Protein AF-M4RLM1-F1 (afdb_monomer_lite)

Sequence (218 aa):
MKTVELLHTIDYYIIGIYVFLLMAIGLIVSMRQDKNASLFVGDKSIGYKSIGMSIWGTNIGPSFLIASFGAAYSSGMIIANFEWFACIFLLLLAMVFTPYYLSLNITTIPQFIQRRFGDTMYRLLTAYSLLTIVIIWLGGGLYVGGLLFSQFTGWDLWVSVLLLLFVATSFTIVGGIAAVIVTDAFQTVLMIVGMSALTLIGLYEIGGIDGLMAKNTP

Organism: NCBI:txid1129794

Secondary structure (DSSP, 8-state):
---PPP--HHHHHHHHHHHHHHHHHHHHHHHT--TTS-TTS--TT--HHHHHHHHHHHH--HHHHHHHHHHHHHHGGGGHHHHHHHHHHHHHIIIIIHHHHHHTT--SHHHHHHHHH-HHHHHHHHHHHHHIIIIIIIHHHHHHHHHHHHHHH---HHHHHHHHHHHHHHHHHHHHHHHHHHHHHHHHHHHHHHHHHHHHHHHHHTTSHHHHHHHH--

pLDDT: mean 77.88, std 12.7, range [32.12, 93.69]

Radius of gyration: 20.86 Å; chains: 1; bounding box: 58×34×57 Å

InterPro domains:
  IPR001734 Sodium/solute symporter [PF00474] (40-215)
  IPR001734 Sodium/solute symporter [PS50283] (8-218)
  IPR038377 Sodium/glucose symporter superfamily [G3DSA:1.20.1730.10] (28-217)

Structure (mmCIF, N/CA/C/O backbone):
data_AF-M4RLM1-F1
#
_entry.id   AF-M4RLM1-F1
#
loop_
_atom_site.group_PDB
_atom_site.id
_atom_site.type_symbol
_atom_site.label_atom_id
_atom_site.label_alt_id
_atom_site.label_comp_id
_atom_site.label_asym_id
_atom_site.label_entity_id
_atom_site.label_seq_id
_atom_site.pdbx_PDB_ins_code
_atom_site.Cartn_x
_atom_site.Cartn_y
_atom_site.Cartn_z
_atom_site.occupancy
_atom_site.B_iso_or_equiv
_atom_site.auth_seq_id
_atom_site.auth_comp_id
_atom_site.auth_asym_id
_atom_site.auth_atom_id
_atom_site.pdbx_PDB_model_num
ATOM 1 N N . MET A 1 1 ? 12.931 15.614 -22.034 1.00 37.09 1 MET A N 1
ATOM 2 C CA . MET A 1 1 ? 11.568 15.049 -22.028 1.00 37.09 1 MET A CA 1
ATOM 3 C C . MET A 1 1 ? 11.568 13.914 -23.046 1.00 37.09 1 MET A C 1
ATOM 5 O O . MET A 1 1 ? 11.345 14.162 -24.221 1.00 37.09 1 MET A O 1
ATOM 9 N N . LYS A 1 2 ? 12.035 12.720 -22.648 1.00 32.12 2 LYS A N 1
ATOM 10 C CA . LYS A 1 2 ? 12.079 11.563 -23.556 1.00 32.12 2 LYS A CA 1
ATOM 11 C C . LYS A 1 2 ? 10.639 11.119 -23.796 1.00 32.12 2 LYS A C 1
ATOM 13 O O . LYS A 1 2 ? 9.887 10.978 -22.838 1.00 32.12 2 LYS A O 1
ATOM 18 N N . THR A 1 3 ? 10.284 10.975 -25.064 1.00 36.09 3 THR A N 1
ATOM 19 C CA . THR A 1 3 ? 9.050 10.356 -25.543 1.00 36.09 3 THR A CA 1
ATOM 20 C C . THR A 1 3 ? 8.876 9.012 -24.848 1.00 36.09 3 THR A C 1
ATOM 22 O O . THR A 1 3 ? 9.668 8.100 -25.072 1.00 36.09 3 THR A O 1
ATOM 25 N N . VAL A 1 4 ? 7.887 8.923 -23.960 1.00 51.62 4 VAL A N 1
ATOM 26 C CA . VAL A 1 4 ? 7.364 7.642 -23.485 1.00 51.62 4 VAL A CA 1
ATOM 27 C C . VAL A 1 4 ? 6.852 6.946 -24.743 1.00 51.62 4 VAL A C 1
ATOM 29 O O . VAL A 1 4 ? 6.016 7.519 -25.443 1.00 51.62 4 VAL A O 1
ATOM 32 N N . GLU A 1 5 ? 7.423 5.799 -25.114 1.00 55.53 5 GLU A N 1
ATOM 33 C CA . GLU A 1 5 ? 6.836 4.987 -26.180 1.00 55.53 5 GLU A CA 1
ATOM 34 C C . GLU A 1 5 ? 5.394 4.686 -25.772 1.00 55.53 5 GLU A C 1
ATOM 36 O O . GLU A 1 5 ? 5.139 4.159 -24.690 1.00 55.53 5 GLU A O 1
ATOM 41 N N . LEU A 1 6 ? 4.451 5.137 -26.600 1.00 58.81 6 LEU A N 1
ATOM 42 C CA . LEU A 1 6 ? 3.030 4.908 -26.385 1.00 58.81 6 LEU A CA 1
ATOM 43 C C . LEU A 1 6 ? 2.802 3.399 -26.295 1.00 58.81 6 LEU A C 1
ATOM 45 O O . LEU A 1 6 ? 3.349 2.651 -27.105 1.00 58.81 6 LEU A O 1
ATOM 49 N N . LEU A 1 7 ? 1.999 2.984 -25.312 1.00 62.47 7 LEU A N 1
ATOM 50 C CA . LEU A 1 7 ? 1.614 1.590 -25.081 1.00 62.47 7 LEU A CA 1
ATOM 51 C C . LEU A 1 7 ? 1.323 0.883 -26.412 1.00 62.47 7 LEU A C 1
ATOM 53 O O . LEU A 1 7 ? 0.511 1.358 -27.218 1.00 62.47 7 LEU A O 1
ATOM 57 N N . HIS A 1 8 ? 1.962 -0.263 -26.644 1.00 70.56 8 HIS A N 1
ATOM 58 C CA . HIS A 1 8 ? 1.628 -1.083 -27.798 1.00 70.56 8 HIS A CA 1
ATOM 59 C C . HIS A 1 8 ? 0.183 -1.574 -27.656 1.00 70.56 8 HIS A C 1
ATOM 61 O O . HIS A 1 8 ? -0.358 -1.701 -26.558 1.00 70.56 8 HIS A O 1
ATOM 67 N N . THR A 1 9 ? -0.468 -1.902 -28.774 1.00 72.75 9 THR A N 1
ATOM 68 C CA . THR A 1 9 ? -1.856 -2.395 -28.766 1.00 72.75 9 THR A CA 1
ATOM 69 C C . THR A 1 9 ? -2.046 -3.580 -27.809 1.00 72.75 9 THR A C 1
ATOM 71 O O . THR A 1 9 ? -3.095 -3.706 -27.187 1.00 72.75 9 THR A O 1
ATOM 74 N N . ILE A 1 10 ? -1.011 -4.409 -27.639 1.00 76.69 10 ILE A N 1
ATOM 75 C CA . ILE A 1 10 ? -0.984 -5.547 -26.711 1.00 76.69 10 ILE A CA 1
ATOM 76 C C . ILE A 1 10 ? -1.083 -5.096 -25.244 1.00 76.69 10 ILE A C 1
ATOM 78 O O . ILE A 1 10 ? -1.803 -5.727 -24.471 1.00 76.69 10 ILE A O 1
ATOM 82 N N . ASP A 1 11 ? -0.451 -3.987 -24.861 1.00 76.81 11 ASP A N 1
ATOM 83 C CA . ASP A 1 11 ? -0.463 -3.505 -23.477 1.00 76.81 11 ASP A CA 1
ATOM 84 C C . ASP A 1 11 ? -1.859 -3.015 -23.071 1.00 76.81 11 ASP A C 1
ATOM 86 O O . ASP A 1 11 ? -2.326 -3.291 -21.965 1.00 76.81 11 ASP A O 1
ATOM 90 N N . TYR A 1 12 ? -2.586 -2.381 -23.998 1.00 75.56 12 TYR A N 1
ATOM 91 C CA . TYR A 1 12 ? -3.991 -2.021 -23.786 1.00 75.56 12 TYR A CA 1
ATOM 92 C C . TYR A 1 12 ? -4.878 -3.251 -23.563 1.00 75.56 12 TYR A C 1
ATOM 94 O O . TYR A 1 12 ? -5.750 -3.224 -22.691 1.00 75.56 12 TYR A O 1
ATOM 102 N N . TYR A 1 13 ? -4.645 -4.342 -24.302 1.00 79.94 13 TYR A N 1
ATOM 103 C CA . TYR A 1 13 ? -5.360 -5.601 -24.079 1.00 79.94 13 TYR A CA 1
ATOM 104 C C . TYR A 1 13 ? -5.043 -6.201 -22.706 1.00 79.94 13 TYR A C 1
ATOM 106 O O . TYR A 1 13 ? -5.962 -6.641 -22.016 1.00 79.94 13 TYR A O 1
ATOM 114 N N . ILE A 1 14 ? -3.779 -6.175 -22.273 1.00 81.62 14 ILE A N 1
ATOM 115 C CA . ILE A 1 14 ? -3.370 -6.674 -20.951 1.00 81.62 14 ILE A CA 1
ATOM 116 C C . ILE A 1 14 ? -4.031 -5.856 -19.832 1.00 81.62 14 ILE A C 1
ATOM 118 O O . ILE A 1 14 ? -4.593 -6.438 -18.902 1.00 81.62 14 ILE A O 1
ATOM 122 N N . ILE A 1 15 ? -4.039 -4.523 -19.942 1.00 78.31 15 ILE A N 1
ATOM 123 C CA . ILE A 1 15 ? -4.711 -3.635 -18.979 1.00 78.31 15 ILE A CA 1
ATOM 124 C C . ILE A 1 15 ? -6.221 -3.906 -18.959 1.00 78.31 15 ILE A C 1
ATOM 126 O O . ILE A 1 15 ? -6.814 -4.017 -17.885 1.00 78.31 15 ILE A O 1
ATOM 130 N N . GLY A 1 16 ? -6.848 -4.061 -20.129 1.00 80.12 16 GLY A N 1
ATOM 131 C CA . GLY A 1 16 ? -8.270 -4.386 -20.240 1.00 80.12 16 GLY A CA 1
ATOM 132 C C . GLY A 1 16 ? -8.624 -5.719 -19.577 1.00 80.12 16 GLY A C 1
ATOM 133 O O . GLY A 1 16 ? -9.578 -5.787 -18.800 1.00 80.12 16 GLY A O 1
ATOM 134 N N . ILE A 1 17 ? -7.823 -6.762 -19.816 1.00 84.00 17 ILE A N 1
ATOM 135 C CA . ILE A 1 17 ? -7.979 -8.077 -19.179 1.00 84.00 17 ILE A CA 1
ATOM 136 C C . ILE A 1 17 ? -7.792 -7.971 -17.664 1.00 84.00 17 ILE A C 1
ATOM 138 O O . ILE A 1 17 ? -8.573 -8.556 -16.917 1.00 84.00 17 ILE A O 1
ATOM 142 N N . TYR A 1 18 ? -6.804 -7.208 -17.196 1.00 82.56 18 TYR A N 1
ATOM 143 C CA . TYR A 1 18 ? -6.565 -6.990 -15.769 1.00 82.56 18 TYR A CA 1
ATOM 144 C C . TYR A 1 18 ? -7.756 -6.312 -15.080 1.00 82.56 18 TYR A C 1
ATOM 146 O O . TYR A 1 18 ? -8.245 -6.802 -14.061 1.00 82.56 18 TYR A O 1
ATOM 154 N N . VAL A 1 19 ? -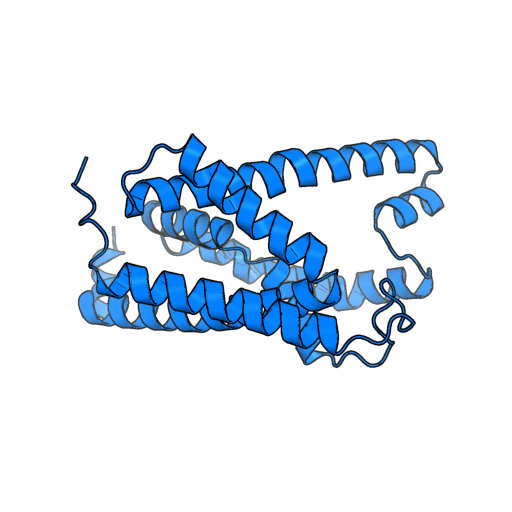8.269 -5.227 -15.663 1.00 76.56 19 VAL A N 1
ATOM 155 C CA . VAL A 1 19 ? -9.441 -4.506 -15.145 1.00 76.56 19 VAL A CA 1
ATOM 156 C C . VAL A 1 19 ? -10.683 -5.403 -15.155 1.00 76.56 19 VAL A C 1
ATOM 158 O O . VAL A 1 19 ? -11.448 -5.412 -14.188 1.00 76.56 19 VAL A O 1
ATOM 161 N N . PHE A 1 20 ? -10.864 -6.202 -16.207 1.00 81.56 20 PHE A N 1
ATOM 162 C CA . PHE A 1 20 ? -11.962 -7.161 -16.293 1.00 81.56 20 PHE A CA 1
ATOM 163 C C . PHE A 1 20 ? -11.850 -8.273 -15.242 1.00 81.56 20 PHE A C 1
ATOM 165 O O . PHE A 1 20 ? -12.833 -8.569 -14.568 1.00 81.56 20 PHE A O 1
ATOM 172 N N . LEU A 1 21 ? -10.663 -8.858 -15.053 1.00 81.81 21 LEU A N 1
ATOM 173 C CA . LEU A 1 21 ? -10.410 -9.873 -14.027 1.00 81.81 21 LEU A CA 1
ATOM 174 C C . LEU A 1 21 ? -10.657 -9.325 -12.622 1.00 81.81 21 LEU A C 1
ATOM 176 O O . LEU A 1 21 ? -11.312 -9.991 -11.825 1.00 81.81 21 LEU A O 1
ATOM 180 N N . LEU A 1 22 ? -10.197 -8.107 -12.330 1.00 75.94 22 LEU A N 1
ATOM 181 C CA . LEU A 1 22 ? -10.468 -7.445 -11.053 1.00 75.94 22 LEU A CA 1
ATOM 182 C C . LEU A 1 22 ? -11.967 -7.267 -10.809 1.00 75.94 22 LEU A C 1
ATOM 184 O O . LEU A 1 22 ? -12.457 -7.620 -9.735 1.00 75.94 22 LEU A O 1
ATOM 188 N N . MET A 1 23 ? -12.703 -6.765 -11.805 1.00 73.94 23 MET A N 1
ATOM 189 C CA . MET A 1 23 ? -14.157 -6.630 -11.702 1.00 73.94 23 MET A CA 1
ATOM 190 C C . MET A 1 23 ? -14.840 -7.990 -11.533 1.00 73.94 23 MET A C 1
ATOM 192 O O . MET A 1 23 ? -15.719 -8.125 -10.686 1.00 73.94 23 MET A O 1
ATOM 196 N N . ALA A 1 24 ? -14.422 -9.013 -12.281 1.00 78.19 24 ALA A N 1
ATOM 197 C CA . ALA A 1 24 ? -14.981 -10.356 -12.188 1.00 78.19 24 ALA A CA 1
ATOM 198 C C . ALA A 1 24 ? -14.742 -10.981 -10.805 1.00 78.19 24 ALA A C 1
ATOM 200 O O . ALA A 1 24 ? -15.677 -11.516 -10.212 1.00 78.19 24 ALA A O 1
ATOM 201 N N . ILE A 1 25 ? -13.528 -10.872 -10.256 1.00 74.69 25 ILE A N 1
ATOM 202 C CA . ILE A 1 25 ? -13.201 -11.354 -8.906 1.00 74.69 25 ILE A CA 1
ATOM 203 C C . ILE A 1 25 ? -14.046 -10.612 -7.865 1.00 74.69 25 ILE A C 1
ATOM 205 O O . ILE A 1 25 ? -14.671 -11.256 -7.021 1.00 74.69 25 ILE A O 1
ATOM 209 N N . GLY A 1 26 ? -14.127 -9.281 -7.959 1.00 68.12 26 GLY A N 1
ATOM 210 C CA . GLY A 1 26 ? -14.938 -8.467 -7.053 1.00 68.12 26 GLY A CA 1
ATOM 211 C C . GLY A 1 26 ? -16.422 -8.849 -7.082 1.00 68.12 26 GLY A C 1
ATOM 212 O O . GLY A 1 26 ? -17.040 -9.006 -6.029 1.00 68.12 26 GLY A O 1
ATOM 213 N N . LEU A 1 27 ? -16.979 -9.082 -8.275 1.00 71.06 27 LEU A N 1
ATOM 214 C CA . LEU A 1 27 ? -18.370 -9.504 -8.461 1.00 71.06 27 LEU A CA 1
ATOM 215 C C . LEU A 1 27 ? -18.627 -10.925 -7.945 1.00 71.06 27 LEU A C 1
ATOM 217 O O . LEU A 1 27 ? -19.596 -11.137 -7.221 1.00 71.06 27 LEU A O 1
ATOM 221 N N . ILE A 1 28 ? -17.762 -11.893 -8.263 1.00 71.69 28 ILE A N 1
ATOM 222 C CA . ILE A 1 28 ? -17.915 -13.289 -7.815 1.00 71.69 28 ILE A CA 1
ATOM 223 C C . ILE A 1 28 ? -17.873 -13.374 -6.286 1.00 71.69 28 ILE A C 1
ATOM 225 O O . ILE A 1 28 ? -18.651 -14.119 -5.688 1.00 71.69 28 ILE A O 1
ATOM 229 N N . VAL A 1 29 ? -16.980 -12.615 -5.648 1.00 67.06 29 VAL A N 1
ATOM 230 C CA . VAL A 1 29 ? -16.864 -12.574 -4.185 1.00 67.06 29 VAL A CA 1
ATOM 231 C C . VAL A 1 29 ? -18.073 -11.875 -3.565 1.00 67.06 29 VAL A C 1
ATOM 233 O O . VAL A 1 29 ? -18.639 -12.408 -2.614 1.00 67.06 29 VAL A O 1
ATOM 236 N N . SER A 1 30 ? -18.520 -10.753 -4.139 1.00 61.72 30 SER A N 1
ATOM 237 C CA . SER A 1 30 ? -19.727 -10.037 -3.697 1.00 61.72 30 SER A CA 1
ATOM 238 C C . SER A 1 30 ? -20.980 -10.921 -3.775 1.00 61.72 30 SER A C 1
ATOM 240 O O . SER A 1 30 ? -21.755 -10.999 -2.825 1.00 61.72 30 SER A O 1
ATOM 242 N N . MET A 1 31 ? -21.136 -11.697 -4.854 1.00 63.19 31 MET A N 1
ATOM 243 C CA . MET A 1 31 ? -22.261 -12.629 -5.026 1.00 63.19 31 MET A CA 1
ATOM 244 C C . MET A 1 31 ? -22.212 -13.843 -4.088 1.00 63.19 31 MET A C 1
ATOM 246 O O . MET A 1 31 ? -23.244 -14.468 -3.852 1.00 63.19 31 MET A O 1
ATOM 250 N N . ARG A 1 32 ? -21.033 -14.200 -3.567 1.00 62.41 32 ARG A N 1
ATOM 251 C CA . ARG A 1 32 ? -20.849 -15.307 -2.613 1.00 62.41 32 ARG A CA 1
ATOM 252 C C . ARG A 1 32 ? -20.975 -14.875 -1.152 1.00 62.41 32 ARG A C 1
ATOM 254 O O . ARG A 1 32 ? -20.877 -15.733 -0.277 1.00 62.41 32 ARG A O 1
ATOM 261 N N . GLN A 1 33 ? -21.181 -13.589 -0.868 1.00 55.84 33 GLN A N 1
ATOM 262 C CA . GLN A 1 33 ? -21.426 -13.134 0.495 1.00 55.84 33 GLN A CA 1
ATOM 263 C C . GLN A 1 33 ? -22.892 -13.307 0.890 1.00 55.84 33 GLN A C 1
ATOM 265 O O . GLN A 1 33 ? -23.788 -12.659 0.349 1.00 55.84 33 GLN A O 1
ATOM 270 N N . ASP A 1 34 ? -23.123 -14.121 1.919 1.00 50.97 34 ASP A N 1
ATOM 271 C CA . ASP A 1 34 ? -24.366 -14.075 2.679 1.00 50.97 34 ASP A CA 1
ATOM 272 C C . ASP A 1 34 ? -24.502 -12.701 3.345 1.00 50.97 34 ASP A C 1
ATOM 274 O O . ASP A 1 34 ? -23.633 -12.268 4.105 1.00 50.97 34 ASP A O 1
ATOM 278 N N . LYS A 1 35 ? -25.637 -12.031 3.107 1.00 50.66 35 LYS A N 1
ATOM 279 C CA . LYS A 1 35 ? -25.973 -10.679 3.603 1.00 50.66 35 LYS A CA 1
ATOM 280 C C . LYS A 1 35 ? -25.911 -10.503 5.134 1.00 50.66 35 LYS A C 1
ATOM 282 O O . LYS A 1 35 ? -26.091 -9.390 5.615 1.00 50.66 35 LYS A O 1
ATOM 287 N N . ASN A 1 36 ? -25.662 -11.574 5.890 1.00 41.72 36 ASN A N 1
ATOM 288 C CA . ASN A 1 36 ? -25.724 -11.616 7.351 1.00 41.72 36 ASN A CA 1
ATOM 289 C C . ASN A 1 36 ? -24.385 -11.936 8.047 1.00 41.72 36 ASN A C 1
ATOM 291 O O . ASN A 1 36 ? -24.337 -11.911 9.276 1.00 41.72 36 ASN A O 1
ATOM 295 N N . ALA A 1 37 ? -23.296 -12.212 7.319 1.00 45.16 37 ALA A N 1
ATOM 296 C CA . ALA A 1 37 ? -21.989 -12.448 7.936 1.00 45.16 37 ALA A CA 1
ATOM 297 C C . ALA A 1 37 ? -21.268 -11.107 8.172 1.00 45.16 37 ALA A C 1
ATOM 299 O O . ALA A 1 37 ? -20.696 -10.521 7.257 1.00 45.16 37 ALA A O 1
ATOM 300 N N . SER A 1 38 ? -21.395 -10.599 9.401 1.00 42.59 38 SER A N 1
ATOM 301 C CA . SER A 1 38 ? -20.693 -9.458 10.012 1.00 42.59 38 SER A CA 1
ATOM 302 C C . SER A 1 38 ? -19.654 -8.742 9.135 1.00 42.59 38 SER A C 1
ATOM 304 O O . SER A 1 38 ? -18.454 -8.992 9.221 1.00 42.59 38 SER A O 1
ATOM 306 N N . LEU A 1 39 ? -20.115 -7.731 8.391 1.00 45.88 39 LEU A N 1
ATOM 307 C CA . LEU A 1 39 ? -19.302 -6.822 7.568 1.00 45.88 39 LEU A CA 1
ATOM 308 C C . LEU A 1 39 ? -18.161 -6.105 8.330 1.00 45.88 39 LEU A C 1
ATOM 310 O O . LEU A 1 39 ? -17.316 -5.471 7.710 1.00 45.88 39 LEU A O 1
ATOM 314 N N . PHE A 1 40 ? -18.162 -6.165 9.667 1.00 44.62 40 PHE A N 1
ATOM 315 C CA . PHE A 1 40 ? -17.274 -5.401 10.549 1.00 44.62 40 PHE A CA 1
ATOM 316 C C . PHE A 1 40 ? -16.402 -6.237 11.483 1.00 44.62 40 PHE A C 1
ATOM 318 O O . PHE A 1 40 ? -15.512 -5.702 12.138 1.00 44.62 40 PHE A O 1
ATOM 325 N N . VAL A 1 41 ? -16.638 -7.541 11.559 1.00 45.62 41 VAL A N 1
ATOM 326 C CA . VAL A 1 41 ? -15.829 -8.434 12.381 1.00 45.62 41 VAL A CA 1
ATOM 327 C C . VAL A 1 41 ? -15.615 -9.650 11.519 1.00 45.62 41 VAL A C 1
ATOM 329 O O . VAL A 1 41 ? -16.482 -10.519 11.438 1.00 45.62 41 VAL A O 1
ATOM 332 N N . GLY A 1 42 ? -14.485 -9.642 10.808 1.00 47.06 42 GLY A N 1
ATOM 333 C CA . GLY A 1 42 ? -13.940 -10.852 10.225 1.00 47.06 42 GLY A CA 1
ATOM 334 C C . GLY A 1 42 ? -14.015 -11.924 11.296 1.00 47.06 42 GLY A C 1
ATOM 335 O O . GLY A 1 42 ? -13.528 -11.729 12.413 1.00 47.06 42 GLY A O 1
ATOM 336 N N . ASP A 1 43 ? -14.750 -12.979 10.974 1.00 43.41 43 ASP A N 1
ATOM 337 C CA . ASP A 1 43 ? -14.975 -14.108 11.851 1.00 43.41 43 ASP A CA 1
ATOM 338 C C . ASP A 1 43 ? -13.630 -14.510 12.475 1.00 43.41 43 ASP A C 1
ATOM 340 O O . ASP A 1 43 ? -12.590 -14.443 11.809 1.00 43.41 43 ASP A O 1
ATOM 344 N N . LYS A 1 44 ? -13.597 -14.883 13.757 1.00 51.44 44 LYS A N 1
ATOM 345 C CA . LYS A 1 44 ? -12.346 -15.147 14.512 1.00 51.44 44 LYS A CA 1
ATOM 346 C C . LYS A 1 44 ? -11.519 -16.335 13.960 1.00 51.44 44 LYS A C 1
ATOM 348 O O . LYS A 1 44 ? -10.623 -16.834 14.635 1.00 51.44 44 LYS A O 1
ATOM 353 N N . SER A 1 45 ? -11.827 -16.798 12.752 1.00 49.97 45 SER A N 1
ATOM 354 C CA . SER A 1 45 ? -11.257 -17.907 11.998 1.00 49.97 45 SER A CA 1
ATOM 355 C C . SER A 1 45 ? -10.312 -17.481 10.862 1.00 49.97 45 SER A C 1
ATOM 357 O O . SER A 1 45 ? -9.804 -18.353 10.155 1.00 49.97 45 SER A O 1
ATOM 359 N N . ILE A 1 46 ? -10.030 -16.183 10.665 1.00 59.25 46 ILE A N 1
ATOM 360 C CA . ILE A 1 46 ? -9.063 -15.754 9.637 1.00 59.25 46 ILE A CA 1
ATOM 361 C C . ILE A 1 46 ? -7.664 -16.279 10.001 1.00 59.25 46 ILE A C 1
ATOM 363 O O . ILE A 1 46 ? -7.067 -15.892 11.005 1.00 59.25 46 ILE A O 1
ATOM 367 N N . GLY A 1 47 ? -7.126 -17.176 9.171 1.00 62.78 47 GLY A N 1
ATOM 368 C CA . GLY A 1 47 ? -5.810 -17.775 9.384 1.00 62.78 47 GLY A CA 1
ATOM 369 C C . GLY A 1 47 ? -4.679 -16.740 9.358 1.00 62.78 47 GLY A C 1
ATOM 370 O O . GLY A 1 47 ? -4.677 -15.822 8.538 1.00 62.78 47 GLY A O 1
ATOM 371 N N . TYR A 1 48 ? -3.666 -16.931 10.211 1.00 71.31 48 TYR A N 1
ATOM 372 C CA . TYR A 1 48 ? -2.535 -16.006 10.397 1.00 71.31 48 TYR A CA 1
ATOM 373 C C . TYR A 1 48 ? -1.827 -15.590 9.092 1.00 71.31 48 TYR A C 1
ATOM 375 O O . TYR A 1 48 ? -1.381 -14.452 8.965 1.00 71.31 48 TYR A O 1
ATOM 383 N N . LYS A 1 49 ? -1.768 -16.485 8.094 1.00 67.94 49 LYS A N 1
ATOM 384 C CA . LYS A 1 49 ? -1.181 -16.205 6.772 1.00 67.94 49 LYS A CA 1
ATOM 385 C C . LYS A 1 49 ? -1.942 -15.114 6.013 1.00 67.94 49 LYS A C 1
ATOM 387 O O . LYS A 1 49 ? -1.322 -14.248 5.407 1.00 67.94 49 LYS A O 1
ATOM 392 N N . SER A 1 50 ? -3.274 -15.142 6.073 1.00 64.19 50 SER A N 1
ATOM 393 C CA . SER A 1 50 ? -4.126 -14.160 5.397 1.00 64.19 50 SER A CA 1
ATOM 394 C C . SER A 1 50 ? -4.045 -12.792 6.071 1.00 64.19 50 SER A C 1
ATOM 396 O O . SER A 1 50 ? -4.061 -11.776 5.385 1.00 64.19 50 SER A O 1
ATOM 398 N N . ILE A 1 51 ? -3.910 -12.763 7.403 1.00 72.06 51 ILE A N 1
ATOM 399 C CA . ILE A 1 51 ? -3.730 -11.520 8.167 1.00 72.06 51 ILE A CA 1
ATOM 400 C C . ILE A 1 51 ? -2.403 -10.858 7.785 1.00 72.06 51 ILE A C 1
ATOM 402 O O . ILE A 1 51 ? -2.383 -9.673 7.470 1.00 72.06 51 ILE A O 1
ATOM 406 N N . GLY A 1 52 ? -1.309 -11.626 7.747 1.00 75.38 52 GLY A N 1
ATOM 407 C CA . GLY A 1 52 ? -0.001 -11.105 7.341 1.00 75.38 52 GLY A CA 1
ATOM 408 C C . GLY A 1 52 ? -0.009 -10.529 5.923 1.00 75.38 52 GLY A C 1
ATOM 409 O O . GLY A 1 52 ? 0.482 -9.424 5.712 1.00 75.38 52 GLY A O 1
ATOM 410 N N . MET A 1 53 ? -0.628 -11.237 4.972 1.00 69.00 53 MET A N 1
ATOM 411 C CA . MET A 1 53 ? -0.745 -10.765 3.588 1.00 69.00 53 MET A CA 1
ATOM 412 C C . MET A 1 53 ? -1.606 -9.501 3.471 1.00 69.00 53 MET A C 1
ATOM 414 O O . MET A 1 53 ? -1.255 -8.607 2.713 1.00 69.00 53 MET A O 1
ATOM 418 N N . SER A 1 54 ? -2.684 -9.386 4.251 1.00 71.00 54 SER A N 1
ATOM 419 C CA . SER A 1 54 ? -3.527 -8.185 4.257 1.00 71.00 54 SER A CA 1
ATOM 420 C C . SER A 1 54 ? -2.820 -6.975 4.874 1.00 71.00 54 SER A C 1
ATOM 422 O O . SER A 1 54 ? -2.890 -5.883 4.315 1.00 71.00 54 SER A O 1
ATOM 424 N N . ILE A 1 55 ? -2.087 -7.161 5.980 1.00 77.06 55 ILE A N 1
ATOM 425 C CA . ILE A 1 55 ? -1.276 -6.090 6.585 1.00 77.06 55 ILE A CA 1
ATOM 426 C C . ILE A 1 55 ? -0.212 -5.611 5.595 1.00 77.06 55 ILE A C 1
ATOM 428 O O . ILE A 1 55 ? -0.011 -4.407 5.448 1.00 77.06 55 ILE A O 1
ATOM 432 N N . TRP A 1 56 ? 0.441 -6.544 4.897 1.00 78.12 56 TRP A N 1
ATOM 433 C CA . TRP A 1 56 ? 1.424 -6.221 3.868 1.00 78.12 56 TRP A CA 1
ATOM 434 C C . TRP A 1 56 ? 0.793 -5.463 2.694 1.00 78.12 56 TRP A C 1
ATOM 436 O O . TRP A 1 56 ? 1.286 -4.395 2.340 1.00 78.12 56 TRP A O 1
ATOM 446 N N . GLY A 1 57 ? -0.325 -5.957 2.151 1.00 70.00 57 GLY A N 1
ATOM 447 C CA . GLY A 1 57 ? -1.026 -5.332 1.023 1.00 70.00 57 GLY A CA 1
ATOM 448 C C . GLY A 1 57 ? -1.525 -3.925 1.327 1.00 70.00 57 GLY A C 1
ATOM 449 O O . GLY A 1 57 ? -1.358 -3.011 0.527 1.00 70.00 57 GLY A O 1
ATOM 450 N N . THR A 1 58 ? -2.001 -3.708 2.555 1.00 75.81 58 THR A N 1
ATOM 451 C CA . THR A 1 58 ? -2.423 -2.376 3.009 1.00 75.81 58 THR A CA 1
ATOM 452 C C . THR A 1 58 ? -1.242 -1.412 3.165 1.00 75.81 58 THR A C 1
ATOM 454 O O . THR A 1 58 ? -1.409 -0.201 3.023 1.00 75.81 58 THR A O 1
ATOM 457 N N . ASN A 1 59 ? -0.048 -1.914 3.496 1.00 79.81 59 ASN A N 1
ATOM 458 C CA . ASN A 1 59 ? 1.128 -1.074 3.710 1.00 79.81 59 ASN A CA 1
ATOM 459 C C . ASN A 1 59 ? 1.847 -0.735 2.397 1.00 79.81 59 ASN A C 1
ATOM 461 O O . ASN A 1 59 ? 2.293 0.398 2.209 1.00 79.81 59 ASN A O 1
ATOM 465 N N . ILE A 1 60 ? 1.924 -1.698 1.478 1.00 78.38 60 ILE A N 1
ATOM 466 C CA . ILE A 1 60 ? 2.683 -1.582 0.234 1.00 78.38 60 ILE A CA 1
ATOM 467 C C . ILE A 1 60 ? 1.730 -1.348 -0.936 1.00 78.38 60 ILE A C 1
ATOM 469 O O . ILE A 1 60 ? 1.283 -2.271 -1.608 1.00 78.38 60 ILE A O 1
ATOM 473 N N . GLY A 1 61 ? 1.457 -0.071 -1.204 1.00 74.56 61 GLY A N 1
ATOM 474 C CA . GLY A 1 61 ? 0.703 0.357 -2.382 1.00 74.56 61 GLY A CA 1
ATOM 475 C C . GLY A 1 61 ? 1.589 0.646 -3.606 1.00 74.56 61 GLY A C 1
ATOM 476 O O . GLY A 1 61 ? 2.790 0.894 -3.464 1.00 74.56 61 GLY A O 1
ATOM 477 N N . PRO A 1 62 ? 1.014 0.723 -4.821 1.00 70.88 62 PRO A N 1
ATOM 478 C CA . PRO A 1 62 ? 1.750 1.094 -6.036 1.00 70.88 62 PRO A CA 1
ATOM 479 C C . PRO A 1 62 ? 2.499 2.430 -5.911 1.00 70.88 62 PRO A C 1
ATOM 481 O O . PRO A 1 62 ? 3.637 2.556 -6.358 1.00 70.88 62 PRO A O 1
ATOM 484 N N . SER A 1 63 ? 1.896 3.416 -5.238 1.00 77.69 63 SER A N 1
ATOM 485 C CA . SER A 1 63 ? 2.519 4.721 -4.984 1.00 77.69 63 SER A CA 1
ATOM 486 C C . SER A 1 63 ? 3.769 4.615 -4.111 1.00 77.69 63 SER A C 1
ATOM 488 O O . SER A 1 63 ? 4.748 5.320 -4.355 1.00 77.69 63 SER A O 1
ATOM 490 N N . PHE A 1 64 ? 3.754 3.717 -3.121 1.00 83.00 64 PHE A N 1
ATOM 491 C CA . PHE A 1 64 ? 4.910 3.460 -2.267 1.00 83.00 64 PHE A CA 1
ATOM 492 C C . PHE A 1 64 ? 6.068 2.863 -3.073 1.00 83.00 64 PHE A C 1
ATOM 494 O O . PHE A 1 64 ? 7.208 3.296 -2.919 1.00 83.00 64 PHE A O 1
ATOM 501 N N . LEU A 1 65 ? 5.783 1.933 -3.990 1.00 82.19 65 LEU A N 1
ATOM 502 C CA . LEU A 1 65 ? 6.813 1.343 -4.849 1.00 82.19 65 LEU A CA 1
ATOM 503 C C . LEU A 1 65 ? 7.521 2.388 -5.709 1.00 82.19 65 LEU A C 1
ATOM 505 O O . LEU A 1 65 ? 8.745 2.401 -5.786 1.00 82.19 65 LEU A O 1
ATOM 509 N N . ILE A 1 66 ? 6.761 3.286 -6.333 1.00 81.56 66 ILE A N 1
ATOM 510 C CA . ILE A 1 66 ? 7.312 4.313 -7.227 1.00 81.56 66 ILE A CA 1
ATOM 511 C C . ILE A 1 66 ? 8.169 5.306 -6.450 1.00 81.56 66 ILE A C 1
ATOM 513 O O . ILE A 1 66 ? 9.264 5.654 -6.894 1.00 81.56 66 ILE A O 1
ATOM 517 N N . ALA A 1 67 ? 7.692 5.731 -5.278 1.00 83.06 67 ALA A N 1
ATOM 518 C CA . ALA A 1 67 ? 8.467 6.580 -4.384 1.00 83.06 67 ALA A CA 1
ATOM 519 C C . ALA A 1 67 ? 9.783 5.893 -3.981 1.00 83.06 67 ALA A C 1
ATOM 521 O O . ALA A 1 67 ? 10.852 6.501 -4.075 1.00 83.06 67 ALA A O 1
ATOM 522 N N . SER A 1 68 ? 9.714 4.610 -3.620 1.00 83.81 68 SER A N 1
ATOM 523 C CA . SER A 1 68 ? 10.875 3.799 -3.251 1.00 83.81 68 SER A CA 1
ATOM 524 C C . SER A 1 68 ? 11.858 3.621 -4.406 1.00 83.81 68 SER A C 1
ATOM 526 O O . SER A 1 68 ? 13.059 3.750 -4.192 1.00 83.81 68 SER A O 1
ATOM 528 N N . PHE A 1 69 ? 11.390 3.407 -5.638 1.00 84.56 69 PHE A N 1
ATOM 529 C CA . PHE A 1 69 ? 12.258 3.325 -6.817 1.00 84.56 69 PHE A CA 1
ATOM 530 C C . PHE A 1 69 ? 12.958 4.647 -7.120 1.00 84.56 69 PHE A C 1
ATOM 532 O O . PHE A 1 69 ? 14.165 4.660 -7.362 1.00 84.56 69 PHE A O 1
ATOM 539 N N . GLY A 1 70 ? 12.226 5.764 -7.079 1.00 84.81 70 GLY A N 1
ATOM 540 C CA . GLY A 1 70 ? 12.807 7.088 -7.304 1.00 84.81 70 GLY A CA 1
ATOM 541 C C . GLY A 1 70 ? 13.876 7.424 -6.265 1.00 84.81 70 GLY A C 1
ATOM 542 O O . GLY A 1 70 ? 14.955 7.912 -6.603 1.00 84.81 70 GLY A O 1
ATOM 543 N N . ALA A 1 71 ? 13.612 7.096 -5.003 1.00 85.31 71 ALA A N 1
ATOM 544 C CA . ALA A 1 71 ? 14.568 7.314 -3.933 1.00 85.31 71 ALA A CA 1
ATOM 545 C C . ALA A 1 71 ? 15.738 6.312 -3.955 1.00 85.31 71 ALA A C 1
ATOM 547 O O . ALA A 1 71 ? 16.868 6.715 -3.690 1.00 85.31 71 ALA A O 1
ATOM 548 N N . ALA A 1 72 ? 15.521 5.052 -4.343 1.00 85.44 72 ALA A N 1
ATOM 549 C CA . ALA A 1 72 ? 16.595 4.077 -4.546 1.00 85.44 72 ALA A CA 1
ATOM 550 C C . ALA A 1 72 ? 17.515 4.469 -5.713 1.00 85.44 72 ALA A C 1
ATOM 552 O O . ALA A 1 72 ? 18.721 4.260 -5.635 1.00 85.44 72 ALA A O 1
ATOM 553 N N . TYR A 1 73 ? 16.979 5.093 -6.767 1.00 83.56 73 TYR A N 1
ATOM 554 C CA . TYR A 1 73 ? 17.788 5.618 -7.870 1.00 83.56 73 TYR A CA 1
ATOM 555 C C . TYR A 1 73 ? 18.700 6.774 -7.428 1.00 83.56 73 TYR A C 1
ATOM 557 O O . TYR A 1 73 ? 19.828 6.879 -7.898 1.00 83.56 73 TYR A O 1
ATOM 565 N N . SER A 1 74 ? 18.233 7.633 -6.513 1.00 84.88 74 SER A N 1
ATOM 566 C CA . SER A 1 74 ? 19.016 8.779 -6.027 1.00 84.88 74 SER A CA 1
ATOM 567 C C . SER A 1 74 ? 19.963 8.443 -4.871 1.00 84.88 74 SER A C 1
ATOM 569 O O . SER A 1 74 ? 21.037 9.030 -4.783 1.00 84.88 74 SER A O 1
ATOM 571 N N . SER A 1 75 ? 19.549 7.565 -3.956 1.00 81.75 75 SER A N 1
ATOM 572 C CA . SER A 1 75 ? 20.220 7.321 -2.667 1.00 81.75 75 SER A CA 1
ATOM 573 C C . SER A 1 75 ? 20.727 5.882 -2.514 1.00 81.75 75 SER A C 1
ATOM 575 O O . SER A 1 75 ? 21.258 5.514 -1.464 1.00 81.75 75 SER A O 1
ATOM 577 N N . GLY A 1 76 ? 20.551 5.042 -3.535 1.00 82.00 76 GLY A N 1
ATOM 578 C CA . GLY A 1 76 ? 20.963 3.642 -3.528 1.00 82.00 76 GLY A CA 1
ATOM 579 C C . GLY A 1 76 ? 20.207 2.789 -2.504 1.00 82.00 76 GLY A C 1
ATOM 580 O O . GLY A 1 76 ? 19.062 3.057 -2.136 1.00 82.00 76 GLY A O 1
ATOM 581 N N . MET A 1 77 ? 20.878 1.747 -2.004 1.00 82.31 77 MET A N 1
ATOM 582 C CA . MET A 1 77 ? 20.305 0.764 -1.071 1.00 82.31 77 MET A CA 1
ATOM 583 C C . MET A 1 77 ? 20.038 1.333 0.336 1.00 82.31 77 MET A C 1
ATOM 585 O O . MET A 1 77 ? 19.424 0.665 1.162 1.00 82.31 77 MET A O 1
ATO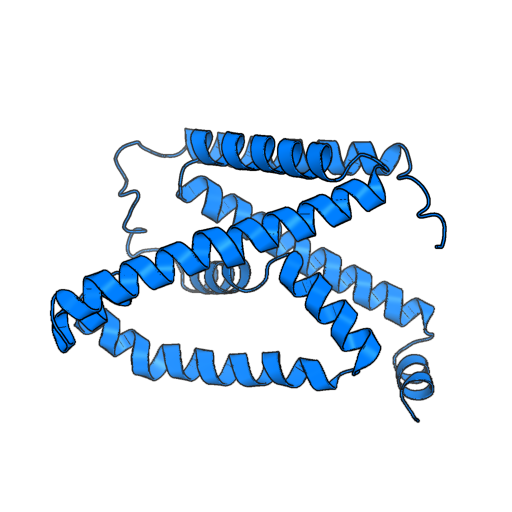M 589 N N . ILE A 1 78 ? 20.452 2.571 0.636 1.00 84.19 78 ILE A N 1
ATOM 590 C CA . ILE A 1 78 ? 20.271 3.175 1.968 1.00 84.19 78 ILE A CA 1
ATOM 591 C C . ILE A 1 78 ? 18.791 3.196 2.367 1.00 84.19 78 ILE A C 1
ATOM 593 O O . ILE A 1 78 ? 18.478 2.950 3.533 1.00 84.19 78 ILE A O 1
ATOM 597 N N . ILE A 1 79 ? 17.878 3.403 1.411 1.00 83.88 79 ILE A N 1
ATOM 598 C CA . ILE A 1 79 ? 16.439 3.425 1.692 1.00 83.88 79 ILE A CA 1
ATOM 599 C C . ILE A 1 79 ? 15.893 2.078 2.188 1.00 83.88 79 ILE A C 1
ATOM 601 O O . ILE A 1 79 ? 14.923 2.061 2.942 1.00 83.88 79 ILE A O 1
ATOM 605 N N . ALA A 1 80 ? 16.555 0.959 1.869 1.00 84.38 80 ALA A N 1
ATOM 606 C CA . ALA A 1 80 ? 16.153 -0.366 2.343 1.00 84.38 80 ALA A CA 1
ATOM 607 C C . ALA A 1 80 ? 16.247 -0.508 3.873 1.00 84.38 80 ALA A C 1
ATOM 609 O O . ALA A 1 80 ? 15.554 -1.344 4.450 1.00 84.38 80 ALA A O 1
ATOM 610 N N . ASN A 1 81 ? 17.033 0.343 4.551 1.00 87.88 81 ASN A N 1
ATOM 611 C CA . ASN A 1 81 ? 17.069 0.373 6.015 1.00 87.88 81 ASN A CA 1
ATOM 612 C C . ASN A 1 81 ? 15.682 0.633 6.615 1.00 87.88 81 ASN A C 1
ATOM 614 O O . ASN A 1 81 ? 15.363 0.065 7.656 1.00 87.88 81 ASN A O 1
ATOM 618 N N . PHE A 1 82 ? 14.852 1.455 5.963 1.00 84.94 82 PHE A N 1
ATOM 619 C CA . PHE A 1 82 ? 13.494 1.735 6.430 1.00 84.94 82 PHE A CA 1
ATOM 620 C C . PHE A 1 82 ? 12.667 0.444 6.555 1.00 84.94 82 PHE A C 1
ATOM 622 O O . PHE A 1 82 ? 12.076 0.189 7.603 1.00 84.94 82 PHE A O 1
ATOM 629 N N . GLU A 1 83 ? 12.723 -0.415 5.536 1.00 85.44 83 GLU A N 1
ATOM 630 C CA . GLU A 1 83 ? 12.032 -1.710 5.512 1.00 85.44 83 GLU A CA 1
ATOM 631 C C . GLU A 1 83 ? 12.632 -2.716 6.501 1.00 85.44 83 GLU A C 1
ATOM 633 O O . GLU A 1 83 ? 11.910 -3.434 7.196 1.00 85.44 83 GLU A O 1
ATOM 638 N N . TRP A 1 84 ? 13.962 -2.750 6.634 1.00 87.56 84 TRP A N 1
ATOM 639 C CA . TRP A 1 84 ? 14.617 -3.633 7.605 1.00 87.56 84 TRP A CA 1
ATOM 640 C C . TRP A 1 84 ? 14.225 -3.300 9.047 1.00 87.56 84 TRP A C 1
ATOM 642 O O . TRP A 1 84 ? 13.974 -4.210 9.843 1.00 87.56 84 TRP A O 1
ATOM 652 N N . PHE A 1 85 ? 14.114 -2.012 9.384 1.00 89.06 85 PHE A N 1
ATOM 653 C CA . PHE A 1 85 ? 13.633 -1.590 10.698 1.00 89.06 85 PHE A CA 1
ATOM 654 C C . PHE A 1 85 ? 12.127 -1.815 10.876 1.00 89.06 85 PHE A C 1
ATOM 656 O O . PHE A 1 85 ? 11.701 -2.144 11.987 1.00 89.06 85 PHE A O 1
ATOM 663 N N . ALA A 1 86 ? 11.323 -1.709 9.812 1.00 87.94 86 ALA A N 1
ATOM 664 C CA . ALA A 1 86 ? 9.885 -1.972 9.872 1.00 87.94 86 ALA A CA 1
ATOM 665 C C . ALA A 1 86 ? 9.581 -3.380 10.415 1.00 87.94 86 ALA A C 1
ATOM 667 O O . ALA A 1 86 ? 8.719 -3.524 11.284 1.00 87.94 86 ALA A O 1
ATOM 668 N N . CYS A 1 87 ? 10.350 -4.400 10.014 1.00 86.69 87 CYS A N 1
ATOM 669 C CA . CYS A 1 87 ? 10.232 -5.763 10.550 1.00 86.69 87 CYS A CA 1
ATOM 670 C C . CYS A 1 87 ? 10.357 -5.823 12.083 1.00 86.69 87 CYS A C 1
ATOM 672 O O . CYS A 1 87 ? 9.574 -6.507 12.747 1.00 86.69 87 CYS A O 1
ATOM 674 N N . ILE A 1 88 ? 11.314 -5.089 12.661 1.00 90.00 88 ILE A N 1
ATOM 675 C CA . ILE A 1 88 ? 11.543 -5.053 14.114 1.00 90.00 88 ILE A CA 1
ATOM 676 C C . ILE A 1 88 ? 10.363 -4.377 14.820 1.00 90.00 88 ILE A C 1
ATOM 678 O O . ILE A 1 88 ? 9.863 -4.885 15.827 1.00 90.00 88 ILE A O 1
ATOM 682 N N . PHE A 1 89 ? 9.878 -3.256 14.282 1.00 89.62 89 PHE A N 1
ATOM 683 C CA . PHE A 1 89 ? 8.742 -2.541 14.862 1.00 89.62 89 PHE A CA 1
ATOM 684 C C . PHE A 1 89 ? 7.431 -3.323 14.748 1.00 89.62 89 PHE A C 1
ATOM 686 O O . PHE A 1 89 ? 6.642 -3.307 15.691 1.00 89.62 89 PHE A O 1
ATOM 693 N N . LEU A 1 90 ? 7.213 -4.053 13.651 1.00 88.50 90 LEU A N 1
ATOM 694 C CA . LEU A 1 90 ? 6.056 -4.938 13.492 1.00 88.50 90 LEU A CA 1
ATOM 695 C C . LEU A 1 90 ? 6.090 -6.098 14.489 1.00 88.50 90 LEU A C 1
ATOM 697 O O . LEU A 1 90 ? 5.059 -6.434 15.071 1.00 88.50 90 LEU A O 1
ATOM 701 N N . LEU A 1 91 ? 7.267 -6.673 14.741 1.00 89.31 91 LEU A N 1
ATOM 702 C CA . LEU A 1 91 ? 7.433 -7.710 15.759 1.00 89.31 91 LEU A CA 1
ATOM 703 C C . LEU A 1 91 ? 7.118 -7.162 17.158 1.00 89.31 91 LEU A C 1
ATOM 705 O O . LEU A 1 91 ? 6.384 -7.793 17.922 1.00 89.31 91 LEU A O 1
ATOM 709 N N . LEU A 1 92 ? 7.601 -5.960 17.475 1.00 91.62 92 LEU A N 1
ATOM 710 C CA . LEU A 1 92 ? 7.308 -5.288 18.741 1.00 91.62 92 LEU A CA 1
ATOM 711 C C . LEU A 1 92 ? 5.809 -4.962 18.873 1.00 91.62 92 LEU A C 1
ATOM 713 O O . LEU A 1 92 ? 5.212 -5.208 19.923 1.00 91.62 92 LEU A O 1
ATOM 717 N N . LEU A 1 93 ? 5.169 -4.486 17.800 1.00 88.94 93 LEU A N 1
ATOM 718 C CA . LEU A 1 93 ? 3.721 -4.275 17.733 1.00 88.94 93 LEU A CA 1
ATOM 719 C C . LEU A 1 93 ? 2.948 -5.575 17.993 1.00 88.94 93 LEU A C 1
ATOM 721 O O . LEU A 1 93 ? 1.992 -5.577 18.774 1.00 88.94 93 LEU A O 1
ATOM 725 N N . ALA A 1 94 ? 3.374 -6.682 17.387 1.00 87.69 94 ALA A N 1
ATOM 726 C CA . ALA A 1 94 ? 2.744 -7.987 17.542 1.00 87.69 94 ALA A CA 1
ATOM 727 C C . ALA A 1 94 ? 2.888 -8.549 18.967 1.00 87.69 94 ALA A C 1
ATOM 729 O O . ALA A 1 94 ? 1.916 -9.057 19.522 1.00 87.69 94 ALA A O 1
ATOM 730 N N . MET A 1 95 ? 4.069 -8.442 19.583 1.00 89.69 95 MET A N 1
ATOM 731 C CA . MET A 1 95 ? 4.320 -9.029 20.907 1.00 89.69 95 MET A CA 1
ATOM 732 C C . MET A 1 95 ? 3.853 -8.155 22.073 1.00 89.69 95 MET A C 1
ATOM 734 O O . MET A 1 95 ? 3.388 -8.690 23.074 1.00 89.69 95 MET A O 1
ATOM 738 N N . VAL A 1 96 ? 3.992 -6.830 21.978 1.00 89.94 96 VAL A N 1
ATOM 739 C CA . VAL A 1 96 ? 3.773 -5.923 23.120 1.00 89.94 96 VAL A CA 1
ATOM 740 C C . VAL A 1 96 ? 2.411 -5.244 23.039 1.00 89.94 96 VAL A C 1
ATOM 742 O O . VAL A 1 96 ? 1.630 -5.273 23.988 1.00 89.94 96 VAL A O 1
ATOM 745 N N . PHE A 1 97 ? 2.104 -4.632 21.897 1.00 86.62 97 PHE A N 1
ATOM 746 C CA . PHE A 1 97 ? 0.927 -3.773 21.765 1.00 86.62 97 PHE A CA 1
ATOM 747 C C . PHE A 1 97 ? -0.344 -4.551 21.422 1.00 86.62 97 PHE A C 1
ATOM 749 O O . PHE A 1 97 ? -1.405 -4.280 21.981 1.00 86.62 97 PHE A O 1
ATOM 756 N N . THR A 1 98 ? -0.241 -5.551 20.548 1.00 86.94 98 THR A N 1
ATOM 757 C CA . THR A 1 98 ? -1.384 -6.366 20.115 1.00 86.94 98 THR A CA 1
ATOM 758 C C . THR A 1 98 ? -2.089 -7.090 21.269 1.00 86.94 98 THR A C 1
ATOM 760 O O . THR A 1 98 ? -3.309 -6.938 21.370 1.00 86.94 98 THR A O 1
ATOM 763 N N . PRO A 1 99 ? -1.408 -7.815 22.188 1.00 86.06 99 PRO A N 1
ATOM 764 C CA . PRO A 1 99 ? -2.109 -8.456 23.305 1.00 86.06 99 PRO A CA 1
ATOM 765 C C . PRO A 1 99 ? -2.801 -7.434 24.217 1.00 86.06 99 PRO A C 1
ATOM 767 O O . PRO A 1 99 ? -3.913 -7.672 24.689 1.00 86.06 99 PRO A O 1
ATOM 770 N N . TYR A 1 100 ? -2.186 -6.265 24.411 1.00 86.19 100 TYR A N 1
ATOM 771 C CA . TYR A 1 100 ? -2.769 -5.176 25.186 1.00 86.19 100 TYR A CA 1
ATOM 772 C C . TYR A 1 100 ? -4.038 -4.607 24.535 1.00 86.19 100 TYR A C 1
ATOM 774 O O . TYR A 1 100 ? -5.067 -4.498 25.204 1.00 86.19 100 TYR A O 1
ATOM 782 N N . TYR A 1 101 ? -4.021 -4.312 23.233 1.00 85.31 101 TYR A N 1
ATOM 783 C CA . TYR A 1 101 ? -5.206 -3.819 22.520 1.00 85.31 101 TYR A CA 1
ATOM 784 C C . TYR A 1 101 ? -6.344 -4.839 22.479 1.00 85.31 101 TYR A C 1
ATOM 786 O O . TYR A 1 101 ? -7.504 -4.466 22.681 1.00 85.31 101 TYR A O 1
ATOM 794 N N . LEU A 1 102 ? -6.020 -6.123 22.300 1.00 83.56 102 LEU A N 1
ATOM 795 C CA . LEU A 1 102 ? -7.009 -7.199 22.317 1.00 83.56 102 LEU A CA 1
ATOM 796 C C . LEU A 1 102 ? -7.658 -7.347 23.699 1.00 83.56 102 LEU A C 1
ATOM 798 O O . LEU A 1 102 ? -8.879 -7.465 23.781 1.00 83.56 102 LEU A O 1
ATOM 802 N N . SER A 1 103 ? -6.880 -7.249 24.785 1.00 85.12 103 SER A N 1
ATOM 803 C CA . SER A 1 103 ? -7.416 -7.295 26.157 1.00 85.12 103 SER A CA 1
ATOM 804 C C . SER A 1 103 ? -8.425 -6.181 26.452 1.00 85.12 103 SER A C 1
ATOM 806 O O . SER A 1 103 ? -9.368 -6.370 27.220 1.00 85.12 103 SER A O 1
ATOM 808 N N . LEU A 1 104 ? -8.267 -5.026 25.802 1.00 83.50 104 LEU A N 1
ATOM 809 C CA . LEU A 1 104 ? -9.151 -3.884 25.981 1.00 83.50 104 LEU A CA 1
ATOM 810 C C . LEU A 1 104 ? -10.404 -3.964 25.088 1.00 83.50 104 LEU A C 1
ATOM 812 O O . LEU A 1 104 ? -11.286 -3.120 25.235 1.00 83.50 104 LEU A O 1
ATOM 816 N N . ASN A 1 105 ? -10.533 -4.956 24.196 1.00 81.81 105 ASN A N 1
ATOM 817 C CA .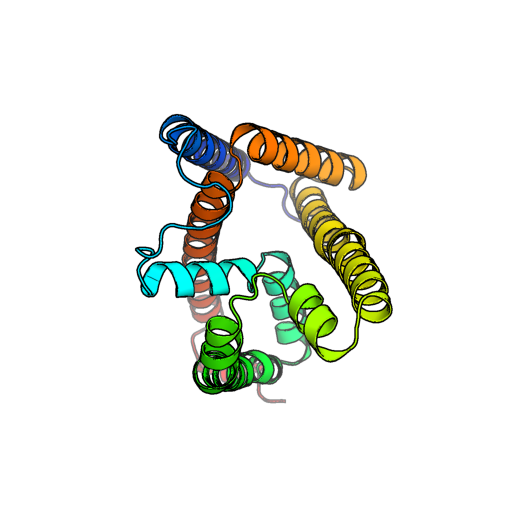 ASN A 1 105 ? -11.631 -5.064 23.221 1.00 81.81 105 ASN A CA 1
ATOM 818 C C . ASN A 1 105 ? -11.856 -3.755 22.442 1.00 81.81 105 ASN A C 1
ATOM 820 O O . ASN A 1 105 ? -12.976 -3.247 22.346 1.00 81.81 105 ASN A O 1
ATOM 824 N N . ILE A 1 106 ? -10.769 -3.165 21.945 1.00 80.88 106 ILE A N 1
ATOM 825 C CA . ILE A 1 106 ? -10.812 -1.911 21.192 1.00 80.88 106 ILE A CA 1
ATOM 826 C C . ILE A 1 106 ? -10.660 -2.213 19.711 1.00 80.88 106 ILE A C 1
ATOM 828 O O . ILE A 1 106 ? -9.813 -3.010 19.321 1.00 80.88 106 ILE A O 1
ATOM 832 N N . THR A 1 107 ? -11.480 -1.558 18.892 1.00 74.19 107 THR A N 1
ATOM 833 C CA . THR A 1 107 ? -11.504 -1.790 17.440 1.00 74.19 107 THR A CA 1
ATOM 834 C C . THR A 1 107 ? -10.719 -0.745 16.653 1.00 74.19 107 THR A C 1
ATOM 836 O O . THR A 1 107 ? -10.247 -1.033 15.560 1.00 74.19 107 THR A O 1
ATOM 839 N N . THR A 1 108 ? -10.537 0.464 17.199 1.00 82.56 108 THR A N 1
ATOM 840 C CA . THR A 1 108 ? -9.830 1.558 16.517 1.00 82.56 108 THR A CA 1
ATOM 841 C C . THR A 1 108 ? -8.884 2.309 17.456 1.00 82.56 108 THR A C 1
ATOM 843 O O . THR A 1 108 ? -9.134 2.437 18.655 1.00 82.56 108 THR A O 1
ATOM 846 N N . ILE A 1 109 ? -7.789 2.857 16.918 1.00 84.69 109 ILE A N 1
ATOM 847 C CA . ILE A 1 109 ? -6.819 3.634 17.710 1.00 84.69 109 ILE A CA 1
ATOM 848 C C . ILE A 1 109 ? -7.453 4.881 18.361 1.00 84.69 109 ILE A C 1
ATOM 850 O O . ILE A 1 109 ? -7.192 5.118 19.543 1.00 84.69 109 ILE A O 1
ATOM 854 N N . PRO A 1 110 ? -8.336 5.656 17.693 1.00 84.62 110 PRO A N 1
ATOM 855 C CA . PRO A 1 110 ? -9.040 6.746 18.361 1.00 84.62 110 PRO A CA 1
ATOM 856 C C . PRO A 1 110 ? -9.862 6.286 19.571 1.00 84.62 110 PRO A C 1
ATOM 858 O O . PRO A 1 110 ? -9.819 6.949 20.605 1.00 84.62 110 PRO A O 1
ATOM 861 N N . GLN A 1 111 ? -10.536 5.131 19.509 1.00 82.94 111 GLN A N 1
ATOM 862 C CA . GLN A 1 111 ? -11.255 4.574 20.669 1.00 82.94 111 GLN A CA 1
ATOM 863 C C . GLN A 1 111 ? -10.314 4.219 21.833 1.00 82.94 111 GLN A C 1
ATOM 865 O O . GLN A 1 111 ? -10.690 4.365 22.997 1.00 82.94 111 GLN A O 1
ATOM 870 N N . PHE A 1 112 ? -9.079 3.791 21.550 1.00 86.06 112 PHE A N 1
ATOM 871 C CA . PHE A 1 112 ? -8.068 3.591 22.594 1.00 86.06 112 PHE A CA 1
ATOM 872 C C . PHE A 1 112 ? -7.738 4.894 23.319 1.00 86.06 112 PHE A C 1
ATOM 874 O O . PHE A 1 112 ? -7.730 4.942 24.552 1.00 86.06 112 PHE A O 1
ATOM 881 N N . ILE A 1 113 ? -7.549 5.971 22.562 1.00 85.38 113 ILE A N 1
ATOM 882 C CA . ILE A 1 113 ? -7.301 7.301 23.119 1.00 85.38 113 ILE A CA 1
ATOM 883 C C . ILE A 1 113 ? -8.527 7.828 23.869 1.00 85.38 113 ILE A C 1
ATOM 885 O O . ILE A 1 113 ? -8.354 8.421 24.931 1.00 85.38 113 ILE A O 1
ATOM 889 N N . GLN A 1 114 ? -9.747 7.541 23.405 1.00 86.12 114 GLN A N 1
ATOM 890 C CA . GLN A 1 114 ? -10.982 7.903 24.107 1.00 86.12 114 GLN A CA 1
ATOM 891 C C . GLN A 1 114 ? -11.005 7.358 25.537 1.00 86.12 114 GLN A C 1
ATOM 893 O O . GLN A 1 114 ? -11.243 8.106 26.483 1.00 86.12 114 GLN A O 1
ATOM 898 N N . ARG A 1 115 ? -10.706 6.065 25.715 1.00 83.25 115 ARG A N 1
ATOM 899 C CA . ARG A 1 115 ? -10.722 5.437 27.045 1.00 83.25 115 ARG A CA 1
ATOM 900 C C . ARG A 1 115 ? -9.636 5.968 27.978 1.00 83.25 115 ARG A C 1
ATOM 902 O O . ARG A 1 115 ? -9.816 5.924 29.189 1.00 83.25 115 ARG A O 1
ATOM 909 N N . ARG A 1 116 ? -8.516 6.447 27.430 1.00 85.75 116 ARG A N 1
ATOM 910 C CA . ARG A 1 116 ? -7.370 6.923 28.218 1.00 85.75 116 ARG A CA 1
ATOM 911 C C . ARG A 1 116 ? -7.394 8.428 28.501 1.00 85.75 116 ARG A C 1
ATOM 913 O O . ARG A 1 116 ? -6.925 8.838 29.556 1.00 85.75 116 ARG A O 1
ATOM 920 N N . PHE A 1 117 ? -7.902 9.236 27.573 1.00 85.81 117 PHE A N 1
ATOM 921 C CA . PHE A 1 117 ? -7.793 10.702 27.593 1.00 85.81 117 PHE A CA 1
ATOM 922 C C . PHE A 1 117 ? -9.139 11.435 27.443 1.00 85.81 117 PHE A C 1
ATOM 924 O O . PHE A 1 117 ? -9.171 12.665 27.478 1.00 85.81 117 PHE A O 1
ATOM 931 N N . GLY A 1 118 ? -10.247 10.706 27.292 1.00 89.69 118 GLY A N 1
ATOM 932 C CA . GLY A 1 118 ? -11.600 11.256 27.210 1.00 89.69 118 GLY A CA 1
ATOM 933 C C . GLY A 1 118 ? -12.060 11.649 25.801 1.00 89.69 118 GLY A C 1
ATOM 934 O O . GLY A 1 118 ? -11.331 11.563 24.808 1.00 89.69 118 GLY A O 1
ATOM 935 N N . ASP A 1 119 ? -13.312 12.103 25.720 1.00 89.12 119 ASP A N 1
ATOM 936 C CA . ASP A 1 119 ? -14.033 12.324 24.458 1.00 89.12 119 ASP A CA 1
ATOM 937 C C . ASP A 1 119 ? -13.490 13.483 23.612 1.00 89.12 119 ASP A C 1
ATOM 939 O O . ASP A 1 119 ? -13.592 13.460 22.383 1.00 89.12 119 ASP A O 1
ATOM 943 N N . THR A 1 120 ? -12.884 14.495 24.237 1.00 88.94 120 THR A N 1
ATOM 944 C CA . THR A 1 120 ? -12.309 15.638 23.510 1.00 88.94 120 THR A CA 1
ATOM 945 C C . THR A 1 120 ? -11.153 15.194 22.616 1.00 88.94 120 THR A C 1
ATOM 947 O O . THR A 1 120 ? -11.110 15.544 21.435 1.00 88.94 120 THR A O 1
ATOM 950 N N . MET A 1 121 ? -10.252 14.361 23.148 1.00 88.06 121 MET A N 1
ATOM 951 C CA . MET A 1 121 ? -9.117 13.828 22.387 1.00 88.06 121 MET A CA 1
ATOM 952 C C . MET A 1 121 ? -9.569 12.832 21.320 1.00 88.06 121 MET A C 1
ATOM 954 O O . MET A 1 121 ? -9.018 12.822 20.221 1.00 88.06 121 MET A O 1
ATOM 958 N N . TYR A 1 122 ? -10.621 12.057 21.597 1.00 89.12 122 TYR A N 1
ATOM 959 C CA . TYR A 1 122 ? -11.240 11.182 20.604 1.00 89.12 122 TYR A CA 1
ATOM 960 C C . TYR A 1 122 ? -11.717 11.949 19.366 1.00 89.12 122 TYR A C 1
ATOM 962 O O . TYR A 1 122 ? -11.382 11.570 18.242 1.00 89.12 122 TYR A O 1
ATOM 970 N N . ARG A 1 123 ? -12.469 13.042 19.554 1.00 89.56 123 ARG A N 1
ATOM 971 C CA . ARG A 1 123 ? -13.001 13.841 18.436 1.00 89.56 123 ARG A CA 1
ATOM 972 C C . ARG A 1 123 ? -11.885 14.482 17.619 1.00 89.56 123 ARG A C 1
ATOM 974 O O . ARG A 1 123 ? -11.921 14.402 16.394 1.00 89.56 123 ARG A O 1
ATOM 981 N N . LEU A 1 124 ? -10.884 15.059 18.290 1.00 91.81 124 LEU A N 1
ATOM 982 C CA . LEU A 1 124 ? -9.735 15.677 17.627 1.00 91.81 124 LEU A CA 1
ATOM 983 C C . LEU A 1 124 ? -8.961 14.653 16.786 1.00 91.81 124 LEU A C 1
ATOM 985 O O . LEU A 1 124 ? -8.696 14.894 15.610 1.00 91.81 124 LEU A O 1
ATOM 989 N N . LEU A 1 125 ? -8.634 13.495 17.365 1.00 90.06 125 LEU A N 1
ATOM 990 C CA . LEU A 1 125 ? -7.826 12.483 16.687 1.00 90.06 125 LEU A CA 1
ATOM 991 C C . LEU A 1 125 ? -8.598 11.779 15.565 1.00 90.06 125 LEU A C 1
ATOM 993 O O . LEU A 1 125 ? -8.026 11.459 14.523 1.00 90.06 125 LEU A O 1
ATOM 997 N N . THR A 1 126 ? -9.903 11.573 15.741 1.00 91.38 126 THR A N 1
ATOM 998 C CA . THR A 1 126 ? -10.770 11.036 14.684 1.00 91.38 126 THR A CA 1
ATOM 999 C C . THR A 1 126 ? -10.856 12.012 13.511 1.00 91.38 126 THR A C 1
ATOM 1001 O O . THR A 1 126 ? -10.664 11.605 12.370 1.00 91.38 126 THR A O 1
ATOM 1004 N N . ALA A 1 127 ? -11.052 13.308 13.770 1.00 92.12 127 ALA A N 1
ATOM 1005 C CA . ALA A 1 127 ? -11.058 14.321 12.714 1.00 92.12 127 ALA A CA 1
ATOM 1006 C C . ALA A 1 127 ? -9.702 14.405 11.993 1.00 92.12 127 ALA A C 1
ATOM 1008 O O . ALA A 1 127 ? -9.655 14.401 10.764 1.00 92.12 127 ALA A O 1
ATOM 1009 N N . TYR A 1 128 ? -8.600 14.415 12.747 1.00 92.25 128 TYR A N 1
ATOM 1010 C CA . TYR A 1 128 ? -7.247 14.446 12.191 1.00 92.25 128 TYR A CA 1
ATOM 1011 C C . TYR A 1 128 ? -6.931 13.210 11.333 1.00 92.25 128 TYR A C 1
ATOM 1013 O O . TYR A 1 128 ? -6.417 13.342 10.221 1.00 92.25 128 TYR A O 1
ATOM 1021 N N . SER A 1 129 ? -7.258 12.011 11.822 1.00 90.62 129 SER A N 1
ATOM 1022 C CA . SER A 1 129 ? -7.011 10.758 11.095 1.00 90.62 129 SER A CA 1
ATOM 1023 C C . SER A 1 129 ? -7.852 10.652 9.826 1.00 90.62 129 SER A C 1
ATOM 1025 O O . SER A 1 129 ? -7.310 10.303 8.778 1.00 90.62 129 SER A O 1
ATOM 1027 N N . LEU A 1 130 ? -9.134 11.026 9.882 1.00 91.44 130 LEU A N 1
ATOM 1028 C CA . LEU A 1 130 ? -10.000 11.070 8.702 1.00 91.44 130 LEU A CA 1
ATOM 1029 C C . LEU A 1 130 ? -9.479 12.055 7.657 1.00 91.44 130 L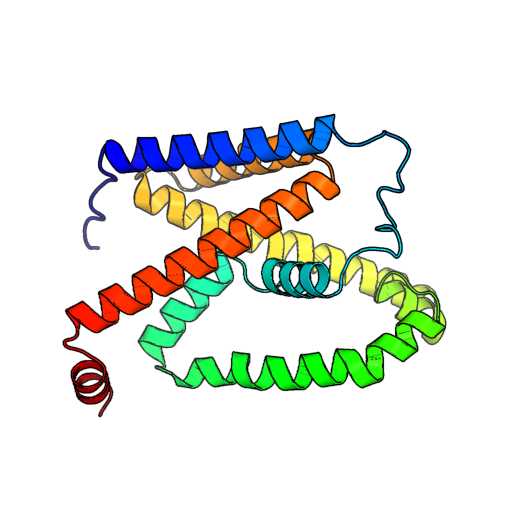EU A C 1
ATOM 1031 O O . LEU A 1 130 ? -9.375 11.701 6.485 1.00 91.44 130 LEU A O 1
ATOM 1035 N N . LEU A 1 131 ? -9.101 13.265 8.075 1.00 93.69 131 LEU A N 1
ATOM 1036 C CA . LEU A 1 131 ? -8.551 14.273 7.171 1.00 93.69 131 LEU A CA 1
ATOM 1037 C C . LEU A 1 131 ? -7.261 13.774 6.513 1.00 93.69 131 LEU A C 1
ATOM 1039 O O . LEU A 1 131 ? -7.107 13.872 5.298 1.00 93.69 131 LEU A O 1
ATOM 1043 N N . THR A 1 132 ? -6.366 13.179 7.299 1.00 90.69 132 THR A N 1
ATOM 1044 C CA . THR A 1 132 ? -5.099 12.625 6.805 1.00 90.69 132 THR A CA 1
ATOM 1045 C C . THR A 1 132 ? -5.335 11.498 5.798 1.00 90.69 132 THR A C 1
ATOM 1047 O O . THR A 1 132 ? -4.728 11.493 4.729 1.00 90.69 132 THR A O 1
ATOM 1050 N N . ILE A 1 133 ? -6.243 10.563 6.088 1.00 89.75 133 ILE A N 1
ATOM 1051 C CA . ILE A 1 133 ? -6.560 9.456 5.175 1.00 89.75 133 ILE A CA 1
ATOM 1052 C C . ILE A 1 133 ? -7.193 9.971 3.878 1.00 89.75 133 ILE A C 1
ATOM 1054 O O . ILE A 1 133 ? -6.779 9.569 2.794 1.00 89.75 133 ILE A O 1
ATOM 1058 N N . VAL A 1 134 ? -8.170 10.874 3.958 1.00 90.12 134 VAL A N 1
ATOM 1059 C CA . VAL A 1 134 ? -8.907 11.327 2.769 1.00 90.12 134 VAL A CA 1
ATOM 1060 C C . VAL A 1 134 ? -8.065 12.255 1.896 1.00 90.12 134 VAL A C 1
ATOM 1062 O O . VAL A 1 134 ? -8.016 12.083 0.680 1.00 90.12 134 VAL A O 1
ATOM 1065 N N . ILE A 1 135 ? -7.383 13.231 2.491 1.00 89.06 135 ILE A N 1
ATOM 1066 C CA . ILE A 1 135 ? -6.668 14.252 1.718 1.00 89.06 135 ILE A CA 1
ATOM 1067 C C . ILE A 1 135 ? -5.300 13.738 1.276 1.00 89.06 135 ILE A C 1
ATOM 1069 O O . ILE A 1 135 ? -4.954 13.841 0.101 1.00 89.06 135 ILE A O 1
ATOM 1073 N N . ILE A 1 136 ? -4.518 13.186 2.205 1.00 88.06 136 ILE A N 1
ATOM 1074 C CA . ILE A 1 136 ? -3.117 12.850 1.933 1.00 88.06 136 ILE A CA 1
ATOM 1075 C C . ILE A 1 136 ? -3.026 11.474 1.279 1.00 88.06 136 ILE A C 1
ATOM 1077 O O . ILE A 1 136 ? -2.435 11.352 0.208 1.00 88.06 136 ILE A O 1
ATOM 1081 N N . TRP A 1 137 ? -3.635 10.448 1.879 1.00 85.62 137 TRP A N 1
ATOM 1082 C CA . TRP A 1 137 ? -3.500 9.079 1.374 1.00 85.62 137 TRP A CA 1
ATOM 1083 C C . TRP A 1 137 ? -4.348 8.818 0.129 1.00 85.62 137 TRP A C 1
ATOM 1085 O O . TRP A 1 137 ? -3.799 8.435 -0.902 1.00 85.62 137 TRP A O 1
ATOM 1095 N N . LEU A 1 138 ? -5.663 9.055 0.186 1.00 86.69 138 LEU A N 1
ATOM 1096 C CA . LEU A 1 138 ? -6.537 8.838 -0.972 1.00 86.69 138 LEU A CA 1
ATOM 1097 C C . LEU A 1 138 ? -6.256 9.859 -2.080 1.00 86.69 138 LEU A C 1
ATOM 1099 O O . LEU A 1 138 ? -6.076 9.470 -3.233 1.00 86.69 138 LEU A O 1
ATOM 1103 N N . GLY A 1 139 ? -6.161 11.148 -1.739 1.00 87.62 139 GLY A N 1
ATOM 1104 C CA . GLY A 1 139 ? -5.850 12.202 -2.709 1.00 87.62 139 GLY A CA 1
ATOM 1105 C C . GLY A 1 139 ? -4.474 12.029 -3.357 1.00 87.62 139 GLY A C 1
ATOM 1106 O O . GLY A 1 139 ? -4.366 12.029 -4.584 1.00 87.62 139 GLY A O 1
ATOM 1107 N N . GLY A 1 140 ? -3.428 11.813 -2.553 1.00 85.88 140 GLY A N 1
ATOM 1108 C CA . GLY A 1 140 ? -2.076 11.564 -3.059 1.00 85.88 140 GLY A CA 1
ATOM 1109 C C . GLY A 1 140 ? -1.983 10.280 -3.885 1.00 85.88 140 GLY A C 1
ATOM 1110 O O . GLY A 1 140 ? -1.373 10.280 -4.955 1.00 85.88 140 GLY A O 1
ATOM 1111 N N . GLY A 1 141 ? -2.642 9.206 -3.441 1.00 85.31 141 GLY A N 1
ATOM 1112 C CA . GLY A 1 141 ? -2.723 7.944 -4.176 1.00 85.31 141 GLY A CA 1
ATOM 1113 C C . GLY A 1 141 ? -3.369 8.102 -5.554 1.00 85.31 141 GLY A C 1
ATOM 1114 O O . GLY A 1 141 ? -2.797 7.661 -6.551 1.00 85.31 141 GLY A O 1
ATOM 1115 N N . LEU A 1 142 ? -4.514 8.789 -5.626 1.00 87.44 142 LEU A N 1
ATOM 1116 C CA . LEU A 1 142 ? -5.211 9.073 -6.885 1.00 87.44 142 LEU A CA 1
ATOM 1117 C C . LEU A 1 142 ? -4.391 9.967 -7.818 1.00 87.44 142 LEU A C 1
ATOM 1119 O O . LEU A 1 142 ? -4.365 9.718 -9.022 1.00 87.44 142 LEU A O 1
ATOM 1123 N N . TYR A 1 143 ? -3.704 10.977 -7.280 1.00 87.69 143 TYR A N 1
ATOM 1124 C CA . TYR A 1 143 ? -2.852 11.860 -8.074 1.00 87.69 143 TYR A CA 1
ATOM 1125 C C . TYR A 1 143 ? -1.678 11.105 -8.702 1.00 87.69 143 TYR A C 1
ATOM 1127 O O . TYR A 1 143 ? -1.468 11.197 -9.910 1.00 87.69 143 TYR A O 1
ATOM 1135 N N . VAL A 1 144 ? -0.940 10.321 -7.907 1.00 84.69 144 VAL A N 1
ATOM 1136 C CA . VAL A 1 144 ? 0.188 9.524 -8.412 1.00 84.69 144 VAL A CA 1
ATOM 1137 C C . VAL A 1 144 ? -0.302 8.491 -9.427 1.00 84.69 144 VAL A C 1
ATOM 1139 O O . VAL A 1 144 ? 0.274 8.386 -10.506 1.00 84.69 144 VAL A O 1
ATOM 1142 N N . GLY A 1 145 ? -1.400 7.784 -9.136 1.00 83.75 145 GLY A N 1
ATOM 1143 C CA . GLY A 1 145 ? -1.994 6.824 -10.071 1.00 83.75 145 GLY A CA 1
ATOM 1144 C C . GLY A 1 145 ? -2.439 7.470 -11.387 1.00 83.75 145 GLY A C 1
ATOM 1145 O O . GLY A 1 145 ? -2.136 6.956 -12.465 1.00 83.75 145 GLY A O 1
ATOM 1146 N N . GLY A 1 146 ? -3.098 8.628 -11.316 1.00 85.25 146 GLY A N 1
ATOM 1147 C CA . GLY A 1 146 ? -3.526 9.387 -12.491 1.00 85.25 146 GLY A CA 1
ATOM 1148 C C . GLY A 1 146 ? -2.363 9.942 -13.305 1.00 85.25 146 GLY A C 1
ATOM 1149 O O . GLY A 1 146 ? -2.421 9.914 -14.533 1.00 85.25 146 GLY A O 1
ATOM 1150 N N . LEU A 1 147 ? -1.289 10.382 -12.647 1.00 85.75 147 LEU A N 1
ATOM 1151 C CA . LEU A 1 147 ? -0.077 10.858 -13.310 1.00 85.75 147 LEU A CA 1
ATOM 1152 C C . LEU A 1 147 ? 0.578 9.755 -14.143 1.00 85.75 147 LEU A C 1
ATOM 1154 O O . LEU A 1 147 ? 0.948 9.999 -15.288 1.00 85.75 147 LEU A O 1
ATOM 1158 N N . LEU A 1 148 ? 0.670 8.539 -13.606 1.00 81.62 148 LEU A N 1
ATOM 1159 C CA . LEU A 1 148 ? 1.188 7.393 -14.358 1.00 81.62 148 LEU A CA 1
ATOM 1160 C C . LEU A 1 148 ? 0.290 7.045 -15.540 1.00 81.62 148 LEU A C 1
ATOM 1162 O O . LEU A 1 148 ? 0.772 6.843 -16.650 1.00 81.62 148 LEU A O 1
ATOM 1166 N N . PHE A 1 149 ? -1.022 6.994 -15.310 1.00 81.50 149 PHE A N 1
ATOM 1167 C CA . PHE A 1 149 ? -1.971 6.663 -16.365 1.00 81.50 149 PHE A CA 1
ATOM 1168 C C . PHE A 1 149 ? -1.910 7.682 -17.511 1.00 81.50 149 PHE A C 1
ATOM 1170 O O . PHE A 1 149 ? -1.873 7.296 -18.680 1.00 81.50 149 PHE A O 1
ATOM 1177 N N . SER A 1 150 ? -1.803 8.970 -17.179 1.00 83.62 150 SER A N 1
ATOM 1178 C CA . SER A 1 150 ? -1.588 10.059 -18.136 1.00 83.62 150 SER A CA 1
ATOM 1179 C C . SER A 1 150 ? -0.268 9.902 -18.899 1.00 83.62 150 SER A C 1
ATOM 1181 O O . SER A 1 150 ? -0.248 10.067 -20.116 1.00 83.62 150 SER A O 1
ATOM 1183 N N . GLN A 1 151 ? 0.821 9.502 -18.233 1.00 80.94 151 GLN A N 1
ATOM 1184 C CA . GLN A 1 151 ? 2.115 9.274 -18.890 1.00 80.94 151 GLN A CA 1
ATOM 1185 C C . GLN A 1 151 ? 2.083 8.124 -19.903 1.00 80.94 151 GLN A C 1
ATOM 1187 O O . GLN A 1 151 ? 2.709 8.236 -20.954 1.00 80.94 151 GLN A O 1
ATOM 1192 N N . PHE A 1 152 ? 1.351 7.045 -19.617 1.00 73.50 152 PHE A N 1
ATOM 1193 C CA . PHE A 1 152 ? 1.261 5.896 -20.523 1.00 73.50 152 PHE A CA 1
ATOM 1194 C C . PHE A 1 152 ? 0.291 6.109 -21.689 1.00 73.50 152 PHE A C 1
ATOM 1196 O O . PHE A 1 152 ? 0.533 5.628 -22.794 1.00 73.50 152 PHE A O 1
ATOM 1203 N N . THR A 1 153 ? -0.819 6.808 -21.447 1.00 75.06 153 THR A N 1
ATOM 1204 C CA . THR A 1 153 ? -1.878 7.015 -22.451 1.00 75.06 153 THR A CA 1
ATOM 1205 C C . THR A 1 153 ? -1.725 8.312 -23.241 1.00 75.06 153 THR A C 1
ATOM 1207 O O . THR A 1 153 ? -2.361 8.474 -24.281 1.00 75.06 153 THR A O 1
ATOM 1210 N N . GLY A 1 154 ? -0.915 9.253 -22.749 1.00 76.19 154 GLY A N 1
ATOM 1211 C CA . GLY A 1 154 ? -0.813 10.610 -23.286 1.00 76.19 154 GLY A CA 1
ATOM 1212 C C . GLY A 1 154 ? -2.058 11.469 -23.034 1.00 76.19 154 GLY A C 1
ATOM 1213 O O . GLY A 1 154 ? -2.173 12.551 -23.608 1.00 76.19 154 GLY A O 1
ATOM 1214 N N . TRP A 1 155 ? -3.013 10.998 -22.225 1.00 82.62 155 TRP A N 1
ATOM 1215 C CA . TRP A 1 155 ? -4.242 11.731 -21.914 1.00 82.62 155 TRP A CA 1
ATOM 1216 C C . TRP A 1 155 ? -4.006 12.817 -20.869 1.00 82.62 155 TRP A C 1
ATOM 1218 O O . TRP A 1 155 ? -3.054 12.756 -20.092 1.00 82.62 155 TRP A O 1
ATOM 1228 N N . ASP A 1 156 ? -4.911 13.796 -20.814 1.00 89.06 156 ASP A N 1
ATOM 1229 C CA . ASP A 1 156 ? -4.889 14.817 -19.769 1.00 89.06 156 ASP A CA 1
ATOM 1230 C C . ASP A 1 156 ? -4.978 14.173 -18.372 1.00 89.06 156 ASP A C 1
ATOM 1232 O O . ASP A 1 156 ? -5.693 13.183 -18.147 1.00 89.06 156 ASP A O 1
ATOM 1236 N N . LEU A 1 157 ? -4.231 14.740 -17.425 1.00 86.69 157 LEU A N 1
ATOM 1237 C CA . LEU A 1 157 ? -4.165 14.267 -16.048 1.00 86.69 157 LEU A CA 1
ATOM 1238 C C . LEU A 1 157 ? -5.552 14.215 -15.394 1.00 86.69 157 LEU A C 1
ATOM 1240 O O . LEU A 1 157 ? -5.869 13.244 -14.708 1.00 86.69 157 LEU A O 1
ATOM 1244 N N . TRP A 1 158 ? -6.400 15.216 -15.632 1.00 88.94 158 TRP A N 1
ATOM 1245 C CA . TRP A 1 158 ? -7.737 15.286 -15.044 1.00 88.94 158 TRP A CA 1
ATOM 1246 C C . TRP A 1 158 ? -8.642 14.167 -15.544 1.00 88.94 158 TRP A C 1
ATOM 1248 O O . TRP A 1 158 ? -9.347 13.545 -14.750 1.00 88.94 158 TRP A O 1
ATOM 1258 N N . VAL A 1 159 ? -8.584 13.862 -16.843 1.00 87.50 159 VAL A N 1
ATOM 1259 C CA . VAL A 1 159 ? -9.351 12.758 -17.441 1.00 87.50 159 VAL A CA 1
ATOM 1260 C C . VAL A 1 159 ? -8.888 11.421 -16.861 1.00 87.50 159 VAL A C 1
ATOM 1262 O O . VAL A 1 159 ? -9.711 10.583 -16.494 1.00 87.50 159 VAL A O 1
ATOM 1265 N N . SER A 1 160 ? -7.575 11.255 -16.709 1.00 86.19 160 SER A N 1
ATOM 1266 C CA . SER A 1 160 ? -6.951 10.056 -16.144 1.00 86.19 160 SER A CA 1
ATOM 1267 C C . SER A 1 160 ? -7.368 9.817 -14.688 1.00 86.19 160 SER A C 1
ATOM 1269 O O . SER A 1 160 ? -7.781 8.714 -14.326 1.00 86.19 160 SER A O 1
ATOM 1271 N N . VAL A 1 161 ? -7.324 10.865 -13.859 1.00 88.62 161 VAL A N 1
ATOM 1272 C CA . VAL A 1 161 ? -7.741 10.805 -12.449 1.00 88.62 161 VAL A CA 1
ATOM 1273 C C . VAL A 1 161 ? -9.237 10.511 -12.329 1.00 88.62 161 VAL A C 1
ATOM 1275 O O . VAL A 1 161 ? -9.622 9.654 -11.534 1.00 88.62 161 VAL A O 1
ATOM 1278 N N . LEU A 1 162 ? -10.087 11.178 -13.117 1.00 89.31 162 LEU A N 1
ATOM 1279 C CA . LEU A 1 162 ? -11.537 10.965 -13.075 1.00 89.31 162 LEU A CA 1
ATOM 1280 C C . LEU A 1 162 ? -11.928 9.547 -13.498 1.00 89.31 162 LEU A C 1
ATOM 1282 O O . LEU A 1 162 ? -12.804 8.948 -12.875 1.00 89.31 162 LEU A O 1
ATOM 1286 N N . LEU A 1 163 ? -11.265 8.991 -14.513 1.00 86.25 163 LEU A N 1
ATOM 1287 C CA . LEU A 1 163 ? -11.505 7.619 -14.955 1.00 86.25 163 LEU A CA 1
ATOM 1288 C C . LEU A 1 163 ? -11.101 6.614 -13.871 1.00 86.25 163 LEU A C 1
ATOM 1290 O O . LEU A 1 163 ? -11.895 5.735 -13.531 1.00 86.25 163 LEU A O 1
ATOM 1294 N N . LEU A 1 164 ? -9.911 6.768 -13.280 1.00 84.50 164 LEU A N 1
ATOM 1295 C CA . LEU A 1 164 ? -9.467 5.915 -12.174 1.00 84.50 164 LEU A CA 1
ATOM 1296 C C . LEU A 1 164 ? -10.414 6.003 -10.976 1.00 84.50 164 LEU A C 1
ATOM 1298 O O . LEU A 1 164 ? -10.792 4.972 -10.424 1.00 84.50 164 LEU A O 1
ATOM 1302 N N . LEU A 1 165 ? -10.844 7.213 -10.611 1.00 88.00 165 LEU A N 1
ATOM 1303 C CA . LEU A 1 165 ? -11.811 7.429 -9.538 1.00 88.00 165 LEU A CA 1
ATOM 1304 C C . LEU A 1 165 ? -13.146 6.739 -9.841 1.00 88.00 165 LEU A C 1
ATOM 1306 O O . LEU A 1 165 ? -13.715 6.099 -8.956 1.00 88.00 165 LEU A O 1
ATOM 1310 N N . PHE A 1 166 ? -13.638 6.841 -11.077 1.00 86.75 166 PHE A N 1
ATOM 1311 C CA . PHE A 1 166 ? -14.883 6.205 -11.500 1.00 86.75 166 PHE A CA 1
ATOM 1312 C C . PHE A 1 166 ? -14.800 4.679 -11.407 1.00 86.75 166 PHE A C 1
ATOM 1314 O O . PHE A 1 166 ? -15.685 4.056 -10.818 1.00 86.75 166 PHE A O 1
ATOM 1321 N N . VAL A 1 167 ? -13.725 4.076 -11.923 1.00 82.06 167 VAL A N 1
ATOM 1322 C CA . VAL A 1 167 ? -13.507 2.623 -11.844 1.00 82.06 167 VAL A CA 1
ATOM 1323 C C . VAL A 1 167 ? -13.383 2.185 -10.384 1.00 82.06 167 VAL A C 1
ATOM 1325 O O . VAL A 1 167 ? -14.089 1.266 -9.967 1.00 82.06 167 VAL A O 1
ATOM 1328 N N . ALA A 1 168 ? -12.561 2.886 -9.596 1.00 81.12 168 ALA A N 1
ATOM 1329 C CA . ALA A 1 168 ? -12.334 2.589 -8.185 1.00 81.12 168 ALA A CA 1
ATOM 1330 C C . ALA A 1 168 ? -13.619 2.630 -7.354 1.00 81.12 168 ALA A C 1
ATOM 1332 O O . ALA A 1 168 ? -13.934 1.704 -6.602 1.00 81.12 168 ALA A O 1
ATOM 1333 N N . THR A 1 169 ? -14.401 3.688 -7.540 1.00 83.00 169 THR A N 1
ATOM 1334 C CA . THR A 1 169 ? -15.669 3.882 -6.837 1.00 83.00 169 THR A CA 1
ATOM 1335 C C . THR A 1 169 ? -16.698 2.840 -7.267 1.00 83.00 169 THR A C 1
ATOM 1337 O O . THR A 1 169 ? -17.373 2.262 -6.417 1.00 83.00 169 THR A O 1
ATOM 1340 N N . SER A 1 170 ? -16.786 2.542 -8.567 1.00 79.12 170 SER A N 1
ATOM 1341 C CA . SER A 1 170 ? -17.757 1.583 -9.106 1.00 79.12 170 SER A CA 1
ATOM 1342 C C . SER A 1 170 ? -17.565 0.186 -8.522 1.00 79.12 170 SER A C 1
ATOM 1344 O O . SER A 1 170 ? -18.532 -0.415 -8.051 1.00 79.12 170 SER A O 1
ATOM 1346 N N . PHE A 1 171 ? -16.328 -0.325 -8.479 1.00 71.19 171 PHE A N 1
ATOM 1347 C CA . PHE A 1 171 ? -16.097 -1.652 -7.900 1.00 71.19 171 PHE A CA 1
ATOM 1348 C C . PHE A 1 171 ? -16.229 -1.650 -6.371 1.00 71.19 171 PHE A C 1
ATOM 1350 O O . PHE A 1 171 ? -16.673 -2.646 -5.805 1.00 71.19 171 PHE A O 1
ATOM 1357 N N . THR A 1 172 ? -15.905 -0.542 -5.696 1.00 74.44 172 THR A N 1
ATOM 1358 C CA . THR A 1 172 ? -16.038 -0.439 -4.232 1.00 74.44 172 THR A CA 1
ATOM 1359 C C . THR A 1 172 ? -17.507 -0.463 -3.800 1.00 74.44 172 THR A C 1
ATOM 1361 O O . THR A 1 172 ? -17.857 -1.170 -2.854 1.00 74.44 172 THR A O 1
ATOM 1364 N N . ILE A 1 173 ? -18.381 0.255 -4.518 1.00 77.12 173 ILE A N 1
ATOM 1365 C CA . ILE A 1 173 ? -19.827 0.289 -4.241 1.00 77.12 173 ILE A CA 1
ATOM 1366 C C . ILE A 1 173 ? -20.459 -1.094 -4.446 1.00 77.12 173 ILE A C 1
ATOM 1368 O O . ILE A 1 173 ? -21.297 -1.509 -3.649 1.00 77.12 173 ILE A O 1
ATOM 1372 N N . VAL A 1 174 ? -20.063 -1.811 -5.501 1.00 69.44 174 VAL A N 1
ATOM 1373 C CA . VAL A 1 174 ? -20.650 -3.117 -5.848 1.00 69.44 174 VAL A CA 1
ATOM 1374 C C . VAL A 1 174 ? -20.051 -4.267 -5.023 1.00 69.44 174 VAL A C 1
ATOM 1376 O O . VAL A 1 174 ? -20.731 -5.254 -4.738 1.00 69.44 174 VAL A O 1
ATOM 1379 N N . GLY A 1 175 ? -18.779 -4.160 -4.640 1.00 65.69 175 GLY A N 1
ATOM 1380 C CA . GLY A 1 175 ? -18.032 -5.228 -3.979 1.00 65.69 175 GLY A CA 1
ATOM 1381 C C . GLY A 1 175 ? -18.164 -5.276 -2.453 1.00 65.69 175 GLY A C 1
ATOM 1382 O O . GLY A 1 175 ? -18.127 -6.358 -1.869 1.00 65.69 175 GLY A O 1
ATOM 1383 N N . GLY A 1 176 ? -18.301 -4.129 -1.785 1.00 69.06 176 GLY A N 1
ATOM 1384 C CA . GLY A 1 176 ? -18.232 -4.062 -0.321 1.00 69.06 176 GLY A CA 1
ATOM 1385 C C . GLY A 1 176 ? -16.838 -4.390 0.251 1.00 69.06 176 GLY A C 1
ATOM 1386 O O . GLY A 1 176 ? -15.883 -4.651 -0.478 1.00 69.06 176 GLY A O 1
ATOM 1387 N N . ILE A 1 177 ? -16.708 -4.374 1.586 1.00 66.19 177 ILE A N 1
ATOM 1388 C CA . ILE A 1 177 ? -15.407 -4.469 2.288 1.00 66.19 177 ILE A CA 1
ATOM 1389 C C . ILE A 1 177 ? -14.687 -5.799 2.003 1.00 66.19 177 ILE A C 1
ATOM 1391 O O . ILE A 1 177 ? -13.472 -5.816 1.825 1.00 66.19 177 ILE A O 1
ATOM 1395 N N . ALA A 1 178 ? -15.408 -6.920 1.919 1.00 65.88 178 ALA A N 1
ATOM 1396 C CA . ALA A 1 178 ? -14.774 -8.219 1.691 1.00 65.88 178 ALA A CA 1
ATOM 1397 C C . ALA A 1 178 ? -14.256 -8.396 0.260 1.00 65.88 178 ALA A C 1
ATOM 1399 O O . ALA A 1 178 ? -13.183 -8.969 0.077 1.00 65.88 178 ALA A O 1
ATOM 1400 N N . ALA A 1 179 ? -14.974 -7.887 -0.749 1.00 67.44 179 ALA A N 1
ATOM 1401 C CA . ALA A 1 179 ? -14.457 -7.894 -2.112 1.00 67.44 179 ALA A CA 1
ATOM 1402 C C . ALA A 1 179 ? -13.185 -7.052 -2.206 1.00 67.44 179 ALA A C 1
ATOM 1404 O O . ALA A 1 179 ? -12.224 -7.513 -2.813 1.00 67.44 179 ALA A O 1
ATOM 1405 N N . VAL A 1 180 ? -13.149 -5.890 -1.536 1.00 70.62 180 VAL A N 1
ATOM 1406 C CA . VAL A 1 180 ? -11.951 -5.040 -1.466 1.00 70.62 180 VAL A CA 1
ATOM 1407 C C . VAL A 1 180 ? -10.762 -5.821 -0.902 1.00 70.62 180 VAL A C 1
ATOM 1409 O O . VAL A 1 180 ? -9.708 -5.826 -1.530 1.00 70.62 180 VAL A O 1
ATOM 1412 N N . ILE A 1 181 ? -10.937 -6.557 0.203 1.00 71.06 181 ILE A N 1
ATOM 1413 C CA . ILE A 1 181 ? -9.864 -7.377 0.801 1.00 71.06 181 ILE A CA 1
ATOM 1414 C C . ILE A 1 181 ? -9.356 -8.448 -0.176 1.00 71.06 181 ILE A C 1
ATOM 1416 O O . ILE A 1 181 ? -8.150 -8.656 -0.294 1.00 71.06 181 ILE A O 1
ATOM 1420 N N . VAL A 1 182 ? -10.251 -9.137 -0.893 1.00 71.62 182 VAL A N 1
ATOM 1421 C CA . VAL A 1 182 ? -9.837 -10.181 -1.846 1.00 71.62 182 VAL A CA 1
ATOM 1422 C C . VAL A 1 182 ? -9.136 -9.576 -3.063 1.00 71.62 182 VAL A C 1
ATOM 1424 O O . VAL A 1 182 ? -8.118 -10.109 -3.510 1.00 71.62 182 VAL A O 1
ATOM 1427 N N . THR A 1 183 ? -9.642 -8.461 -3.591 1.00 76.75 183 THR A N 1
ATOM 1428 C CA . THR A 1 183 ? -8.985 -7.760 -4.701 1.00 76.75 183 THR A CA 1
ATOM 1429 C C . THR A 1 183 ? -7.628 -7.195 -4.293 1.00 76.75 183 THR A C 1
ATOM 1431 O O . THR A 1 183 ? -6.693 -7.272 -5.084 1.00 76.75 183 THR A O 1
ATOM 1434 N N . ASP A 1 184 ? -7.489 -6.709 -3.059 1.00 76.25 184 ASP A N 1
ATOM 1435 C CA . ASP A 1 184 ? -6.228 -6.208 -2.505 1.00 76.25 184 ASP A CA 1
ATOM 1436 C C . ASP A 1 184 ? -5.194 -7.335 -2.347 1.00 76.25 184 ASP A C 1
ATOM 1438 O O . ASP A 1 184 ? -4.044 -7.212 -2.771 1.00 76.25 184 ASP A O 1
ATOM 1442 N N . ALA A 1 185 ? -5.620 -8.503 -1.855 1.00 75.94 185 ALA A N 1
ATOM 1443 C CA . ALA A 1 185 ? -4.764 -9.686 -1.790 1.00 75.94 185 ALA A CA 1
ATOM 1444 C C . ALA A 1 185 ? -4.292 -10.141 -3.186 1.00 75.94 185 ALA A C 1
ATOM 1446 O O . ALA A 1 185 ? -3.129 -10.506 -3.368 1.00 75.94 185 ALA A O 1
ATOM 1447 N N . PHE A 1 186 ? -5.168 -10.089 -4.193 1.00 79.56 186 PHE A N 1
ATOM 1448 C CA . PHE A 1 186 ? -4.797 -10.390 -5.577 1.00 79.56 186 PHE A CA 1
ATOM 1449 C C . PHE A 1 186 ? -3.788 -9.375 -6.141 1.00 79.56 186 PHE A C 1
ATOM 1451 O O . PHE A 1 186 ? -2.786 -9.775 -6.739 1.00 79.56 186 PHE A O 1
ATOM 1458 N N . GLN A 1 187 ? -4.009 -8.077 -5.910 1.00 79.44 187 GLN A N 1
ATOM 1459 C CA . GLN A 1 187 ? -3.088 -7.008 -6.317 1.00 79.44 187 GLN A CA 1
ATOM 1460 C C . GLN A 1 187 ? -1.717 -7.155 -5.655 1.00 79.44 187 GLN A C 1
ATOM 1462 O O . GLN A 1 187 ? -0.695 -7.075 -6.332 1.00 79.44 187 GLN A O 1
ATOM 1467 N N . THR A 1 188 ? -1.698 -7.469 -4.363 1.00 80.50 188 THR A N 1
ATOM 1468 C CA . THR A 1 188 ? -0.493 -7.778 -3.588 1.00 80.50 188 THR A CA 1
ATOM 1469 C C . THR A 1 188 ? 0.340 -8.880 -4.239 1.00 80.50 188 THR A C 1
ATOM 1471 O O . THR A 1 188 ? 1.537 -8.708 -4.472 1.00 80.50 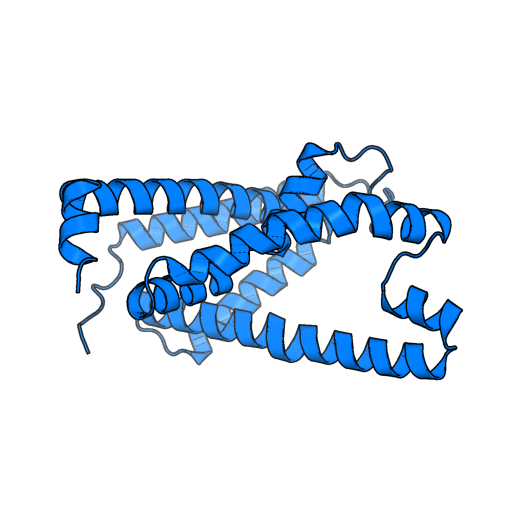188 THR A O 1
ATOM 1474 N N . VAL A 1 189 ? -0.285 -10.009 -4.585 1.00 82.88 189 VAL A N 1
ATOM 1475 C CA . VAL A 1 189 ? 0.416 -11.131 -5.230 1.00 82.88 189 VAL A CA 1
ATOM 1476 C C . VAL A 1 189 ? 0.976 -10.715 -6.590 1.00 82.88 189 VAL A C 1
ATOM 1478 O O . VAL A 1 189 ? 2.134 -11.012 -6.890 1.00 82.88 189 VAL A O 1
ATOM 1481 N N . LEU A 1 190 ? 0.190 -9.994 -7.393 1.00 84.75 190 LEU A N 1
ATOM 1482 C CA . LEU A 1 190 ? 0.648 -9.473 -8.682 1.00 84.75 190 LEU A CA 1
ATOM 1483 C C . LEU A 1 190 ? 1.838 -8.522 -8.536 1.00 84.75 190 LEU A C 1
ATOM 1485 O O . LEU A 1 190 ? 2.783 -8.620 -9.317 1.00 84.75 190 LEU A O 1
ATOM 1489 N N . MET A 1 191 ? 1.826 -7.643 -7.534 1.00 85.12 191 MET A N 1
ATOM 1490 C CA . MET A 1 191 ? 2.936 -6.732 -7.257 1.00 85.12 191 MET A CA 1
ATOM 1491 C C . MET A 1 191 ? 4.205 -7.498 -6.887 1.00 85.12 191 MET A C 1
ATOM 1493 O O . MET A 1 191 ? 5.256 -7.222 -7.459 1.00 85.12 191 MET A O 1
ATOM 1497 N N . ILE A 1 192 ? 4.120 -8.504 -6.011 1.00 86.00 192 ILE A N 1
ATOM 1498 C CA . ILE A 1 192 ? 5.280 -9.330 -5.635 1.00 86.00 192 ILE A CA 1
ATOM 1499 C C . ILE A 1 192 ? 5.887 -10.005 -6.871 1.00 86.00 192 ILE A C 1
ATOM 1501 O O . ILE A 1 192 ? 7.101 -9.936 -7.083 1.00 86.00 192 ILE A O 1
ATOM 1505 N N . VAL A 1 193 ? 5.055 -10.631 -7.708 1.00 89.06 193 VAL A N 1
ATOM 1506 C CA . VAL A 1 193 ? 5.514 -11.308 -8.931 1.00 89.06 193 VAL A CA 1
ATOM 1507 C C . VAL A 1 193 ? 6.108 -10.306 -9.922 1.00 89.06 193 VAL A C 1
ATOM 1509 O O . VAL A 1 193 ? 7.209 -10.529 -10.427 1.00 89.06 193 VAL A O 1
ATOM 1512 N N . GLY A 1 194 ? 5.425 -9.184 -10.162 1.00 88.44 194 GLY A N 1
ATOM 1513 C CA . GLY A 1 194 ? 5.875 -8.148 -11.090 1.00 88.44 194 GLY A CA 1
ATOM 1514 C C . GLY A 1 194 ? 7.204 -7.523 -10.667 1.00 88.44 194 GLY A C 1
ATOM 1515 O O . GLY A 1 194 ? 8.115 -7.398 -11.483 1.00 88.44 194 GLY A O 1
ATOM 1516 N N . MET A 1 195 ? 7.365 -7.203 -9.382 1.00 87.00 195 MET A N 1
ATOM 1517 C CA . MET A 1 195 ? 8.618 -6.659 -8.854 1.00 87.00 195 MET A CA 1
ATOM 1518 C C . MET A 1 195 ? 9.760 -7.673 -8.880 1.00 87.00 195 MET A C 1
ATOM 1520 O O . MET A 1 195 ? 10.895 -7.309 -9.195 1.00 87.00 195 MET A O 1
ATOM 1524 N N . SER A 1 196 ? 9.473 -8.942 -8.583 1.00 89.06 196 SER A N 1
ATOM 1525 C CA . SER A 1 196 ? 10.475 -10.009 -8.660 1.00 89.06 196 SER A CA 1
ATOM 1526 C C . SER A 1 196 ? 10.981 -10.167 -10.094 1.00 89.06 196 SER A C 1
ATOM 1528 O O . SER A 1 196 ? 12.188 -10.199 -10.319 1.00 89.06 196 SER A O 1
ATOM 1530 N N . ALA A 1 197 ? 10.072 -10.179 -11.074 1.00 91.06 197 ALA A N 1
ATOM 1531 C CA . ALA A 1 197 ? 10.428 -10.235 -12.489 1.00 91.06 197 ALA A CA 1
ATOM 1532 C C . ALA A 1 197 ? 11.248 -9.010 -12.927 1.00 91.06 197 ALA A C 1
ATOM 1534 O O . ALA A 1 197 ? 12.306 -9.175 -13.531 1.00 91.06 197 ALA A O 1
ATOM 1535 N N . LEU A 1 198 ? 10.814 -7.794 -12.568 1.00 88.69 198 LEU A N 1
ATOM 1536 C CA . LEU A 1 198 ? 11.548 -6.558 -12.873 1.00 88.69 198 LEU A CA 1
ATOM 1537 C C . LEU A 1 198 ? 12.966 -6.568 -12.293 1.00 88.69 198 LEU A C 1
ATOM 1539 O O . LEU A 1 198 ? 13.911 -6.181 -12.974 1.00 88.69 198 LEU A O 1
ATOM 1543 N N . THR A 1 199 ? 13.124 -7.046 -11.059 1.00 87.38 199 THR A N 1
ATOM 1544 C CA . THR A 1 199 ? 14.437 -7.145 -10.409 1.00 87.38 199 THR A CA 1
ATOM 1545 C C . THR A 1 199 ? 15.346 -8.127 -11.146 1.00 87.38 199 THR A C 1
ATOM 1547 O O . THR A 1 199 ? 16.512 -7.818 -11.382 1.00 87.38 199 THR A O 1
ATOM 1550 N N . LEU A 1 200 ? 14.823 -9.288 -11.554 1.00 88.00 200 LEU A N 1
ATOM 1551 C CA . LEU A 1 200 ? 15.594 -10.295 -12.290 1.00 88.00 200 LEU A CA 1
ATOM 1552 C C . LEU A 1 200 ? 16.015 -9.800 -13.678 1.00 88.00 200 LEU A C 1
ATOM 1554 O O . LEU A 1 200 ? 17.171 -9.977 -14.057 1.00 88.00 200 LEU A O 1
ATOM 1558 N N . ILE A 1 201 ? 15.105 -9.153 -14.411 1.00 88.62 201 ILE A N 1
ATOM 1559 C CA . ILE A 1 201 ? 15.399 -8.569 -15.727 1.00 88.62 201 ILE A CA 1
ATOM 1560 C C . ILE A 1 201 ? 16.440 -7.458 -15.582 1.00 88.62 201 ILE A C 1
ATOM 1562 O O . ILE A 1 201 ? 17.438 -7.457 -16.295 1.00 88.62 201 ILE A O 1
ATOM 1566 N N . GLY A 1 202 ? 16.261 -6.556 -14.613 1.00 84.94 202 GLY A N 1
ATOM 1567 C CA . GLY A 1 202 ? 17.221 -5.485 -14.349 1.00 84.94 202 GLY A CA 1
ATOM 1568 C C . GLY A 1 202 ? 18.609 -6.016 -13.986 1.00 84.94 202 GLY A C 1
ATOM 1569 O O . GLY A 1 202 ? 19.614 -5.489 -14.459 1.00 84.94 202 GLY A O 1
ATOM 1570 N N . LEU A 1 203 ? 18.680 -7.091 -13.197 1.00 84.94 203 LEU A N 1
ATOM 1571 C CA . LEU A 1 203 ? 19.945 -7.728 -12.837 1.00 84.94 203 LEU A CA 1
ATOM 1572 C C . LEU A 1 203 ? 20.615 -8.396 -14.045 1.00 84.94 203 LEU A C 1
ATOM 1574 O O . LEU A 1 203 ? 21.834 -8.313 -14.183 1.00 84.94 203 LEU A O 1
ATOM 1578 N N . TYR A 1 204 ? 19.833 -9.029 -14.921 1.00 86.00 204 TYR A N 1
ATOM 1579 C CA . TYR A 1 204 ? 20.334 -9.613 -16.164 1.00 86.00 204 TYR A CA 1
ATOM 1580 C C . TYR A 1 204 ? 20.910 -8.540 -17.100 1.00 86.00 204 TYR A C 1
ATOM 1582 O O . TYR A 1 204 ? 22.040 -8.680 -17.563 1.00 86.00 204 TYR A O 1
ATOM 1590 N N . GLU A 1 205 ? 20.186 -7.436 -17.299 1.00 83.31 205 GLU A N 1
ATOM 1591 C CA . GLU A 1 205 ? 20.590 -6.324 -18.173 1.00 83.31 205 GLU A CA 1
ATOM 1592 C C . GLU A 1 205 ? 21.884 -5.637 -17.697 1.00 83.31 205 GLU A C 1
ATOM 1594 O O . GLU A 1 205 ? 22.709 -5.194 -18.494 1.00 83.31 205 GLU A O 1
ATOM 1599 N N . ILE A 1 206 ? 22.078 -5.550 -16.377 1.00 80.69 206 ILE A N 1
ATOM 1600 C CA . ILE A 1 206 ? 23.254 -4.921 -15.756 1.00 80.69 206 ILE A CA 1
ATOM 1601 C C . ILE A 1 206 ? 24.481 -5.858 -15.764 1.00 80.69 206 ILE A C 1
ATOM 1603 O O . ILE A 1 206 ? 25.592 -5.415 -15.476 1.00 80.69 206 ILE A O 1
ATOM 1607 N N . GLY A 1 207 ? 24.321 -7.129 -16.148 1.00 80.88 207 GLY A N 1
ATOM 1608 C CA . GLY A 1 207 ? 25.408 -8.113 -16.158 1.00 80.88 207 GLY A CA 1
ATOM 1609 C C . GLY A 1 207 ? 25.633 -8.794 -14.804 1.00 80.88 207 GLY A C 1
ATOM 1610 O O . GLY A 1 207 ? 26.738 -9.241 -14.511 1.00 80.88 207 GLY A O 1
ATOM 1611 N N . GLY A 1 208 ? 24.595 -8.879 -13.970 1.00 79.06 208 GLY A N 1
ATOM 1612 C CA . GLY A 1 208 ? 24.627 -9.555 -12.677 1.00 79.06 208 GLY A CA 1
ATOM 1613 C C . GLY A 1 208 ? 24.935 -8.639 -11.492 1.00 79.06 208 GLY A C 1
ATOM 1614 O O . GLY A 1 208 ? 24.961 -7.411 -11.590 1.00 79.06 208 GLY A O 1
ATOM 1615 N N . ILE A 1 209 ? 25.163 -9.268 -10.336 1.00 75.50 209 ILE A N 1
ATOM 1616 C CA . ILE A 1 209 ? 25.480 -8.571 -9.079 1.00 75.50 209 ILE A CA 1
ATOM 1617 C C . ILE A 1 209 ? 26.807 -7.808 -9.210 1.00 75.50 209 ILE A C 1
ATOM 1619 O O . ILE A 1 209 ? 26.932 -6.709 -8.674 1.00 75.50 209 ILE A O 1
ATOM 1623 N N . ASP A 1 210 ? 27.751 -8.334 -9.991 1.00 73.69 210 ASP A N 1
ATOM 1624 C CA . ASP A 1 210 ? 29.054 -7.709 -10.229 1.00 73.69 210 ASP A CA 1
ATOM 1625 C C . ASP A 1 210 ? 28.925 -6.388 -11.001 1.00 73.69 210 ASP A C 1
ATOM 1627 O O . ASP A 1 210 ? 29.535 -5.386 -10.628 1.00 73.69 210 ASP A O 1
ATOM 1631 N N . GLY A 1 211 ? 28.062 -6.342 -12.023 1.00 72.75 211 GLY A N 1
ATOM 1632 C CA . GLY A 1 211 ? 27.760 -5.107 -12.754 1.00 72.75 211 GLY A CA 1
ATOM 1633 C C . GLY A 1 211 ? 27.020 -4.078 -11.897 1.00 72.75 211 GLY A C 1
ATOM 1634 O O . GLY A 1 211 ? 27.233 -2.871 -12.041 1.00 72.75 211 GLY A O 1
ATOM 1635 N N . LEU A 1 212 ? 26.197 -4.547 -10.954 1.00 72.94 212 LEU A N 1
ATOM 1636 C CA . LEU A 1 212 ? 25.508 -3.689 -9.996 1.00 72.94 212 LEU A CA 1
ATOM 1637 C C . LEU A 1 212 ? 26.488 -3.098 -8.976 1.00 72.94 212 LEU A C 1
ATOM 1639 O O . LEU A 1 212 ? 26.415 -1.904 -8.704 1.00 72.94 212 LEU A O 1
ATOM 1643 N N . MET A 1 213 ? 27.439 -3.883 -8.461 1.00 68.94 213 MET A N 1
ATOM 1644 C CA . MET A 1 213 ? 28.491 -3.379 -7.570 1.00 68.94 213 MET A CA 1
ATOM 1645 C C . MET A 1 213 ? 29.437 -2.409 -8.288 1.00 68.94 213 MET A C 1
ATOM 1647 O O . MET A 1 213 ? 29.747 -1.360 -7.729 1.00 68.94 213 MET A O 1
ATOM 1651 N N . ALA A 1 214 ? 29.821 -2.694 -9.536 1.00 67.94 214 ALA A N 1
ATOM 1652 C CA . ALA A 1 214 ? 30.706 -1.833 -10.326 1.00 67.94 214 ALA A CA 1
ATOM 1653 C C . ALA A 1 214 ? 30.096 -0.455 -10.649 1.00 67.94 214 ALA A C 1
ATOM 1655 O O . ALA A 1 214 ? 30.820 0.530 -10.774 1.00 67.94 214 ALA A O 1
ATOM 1656 N N . LYS A 1 215 ? 28.765 -0.367 -10.772 1.00 66.44 215 LYS A N 1
ATOM 1657 C CA . LYS A 1 215 ? 28.043 0.906 -10.956 1.00 66.44 215 LYS A CA 1
ATOM 1658 C C . LYS A 1 215 ? 27.749 1.655 -9.655 1.00 66.44 215 LYS A C 1
ATOM 1660 O O . LYS A 1 215 ? 27.361 2.817 -9.722 1.00 66.44 215 LYS A O 1
ATOM 1665 N N . ASN A 1 216 ? 27.866 0.988 -8.509 1.00 61.09 216 ASN A N 1
ATOM 1666 C CA . ASN A 1 216 ? 27.477 1.516 -7.200 1.00 61.09 216 ASN A CA 1
ATOM 1667 C C . ASN A 1 216 ? 28.691 1.881 -6.321 1.00 61.09 216 ASN A C 1
ATOM 1669 O O . ASN A 1 216 ? 28.520 2.331 -5.190 1.00 61.09 216 ASN A O 1
ATOM 1673 N N . THR A 1 217 ? 29.915 1.690 -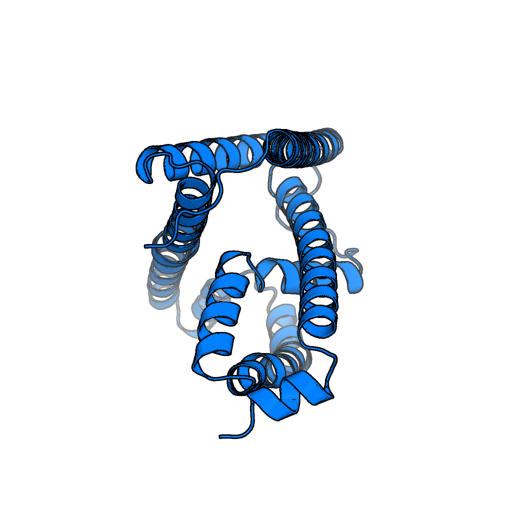6.826 1.00 44.09 217 THR A N 1
ATOM 1674 C CA . THR A 1 217 ? 31.137 2.296 -6.280 1.00 44.09 217 THR A CA 1
ATOM 1675 C C . THR A 1 217 ? 31.253 3.755 -6.739 1.00 44.09 217 THR A C 1
ATOM 1677 O O . THR A 1 217 ? 31.073 3.997 -7.934 1.00 44.09 217 THR A O 1
ATOM 1680 N N . PRO A 1 218 ? 31.516 4.712 -5.827 1.00 53.41 218 PRO A N 1
ATOM 1681 C CA . PRO A 1 218 ? 31.693 6.124 -6.171 1.00 53.41 218 PRO A CA 1
ATOM 1682 C C . PRO A 1 218 ? 32.908 6.375 -7.071 1.00 53.41 218 PRO A C 1
ATOM 1684 O O . PRO A 1 218 ? 33.893 5.606 -6.971 1.00 53.41 218 PRO A O 1
#

Foldseek 3Di:
DDQDPADDPVVVVVVVVVLVVLLVLLQVLLVPDDPPPDLQDDPPPPDPVLVVLLVVLVVDDPLNVVVVVVCCVVPNCPSVVVVVVVVVVVVCCVPPVVVVCVVVVDDDPLVVCCVVPNDVSSVVVVVVVVCCCVCPVVVVSLQVQLVVQCSNNVDDSVVSSVVVVVSVVVSCVSRRDVSVSVSSSVVSVVVVVVVVVVVVVVQVVLVHPVSVVVVVDD